Protein AF-A0A9N9EMM5-F1 (afdb_monomer_lite)

Radius of gyration: 22.19 Å; chains: 1; bounding box: 55×45×85 Å

Foldseek 3Di:
DVLLVDPDFKDKAAAPFWDDQQVLAQVLVCVVPQQAKEAEDALVQCCCFLALQFADDLVLLATFTADQRNRMIMHTSVLVVLLVLLCVVLVPDPVLVVLSSLQSRRQQSERHNYAHADIDTDDCPPPCCPDVNVVVSQVSNLVNNLSSSVCSVVVVVSYDSDYDPPHSQNFFFHHAAQNSQKTKGWSFDQADDNVVDHDDSVQTSVNSNVVRCVVDPSVLCNQAPPRQLHNPFLVGWHWGPDFAFAFIKIKMFRSFFAQFKKKKKWKWQDDPCCPDQQFKWKWWDLSVPDIDTDPPDWDKDWDFDPDHDPVNPGTIIIIMTIDGDTSTRMIMIGTRHTDPGITITRYIDMDGPDPPPPPPPDD

Structure (mmCIF, N/CA/C/O backbone):
data_AF-A0A9N9EMM5-F1
#
_entry.id   AF-A0A9N9EMM5-F1
#
loop_
_atom_site.group_PDB
_atom_site.id
_atom_site.type_symbol
_atom_site.label_atom_id
_atom_site.label_alt_id
_atom_site.label_comp_id
_atom_site.label_asym_id
_atom_site.label_entity_id
_atom_site.label_seq_id
_atom_site.pdbx_PDB_ins_code
_atom_site.Cartn_x
_atom_site.Cartn_y
_atom_site.Cartn_z
_atom_site.occupancy
_atom_site.B_iso_or_equiv
_atom_site.auth_seq_id
_atom_site.auth_comp_id
_atom_site.auth_asym_id
_atom_site.auth_atom_id
_atom_site.pdbx_PDB_model_num
ATOM 1 N N . MET A 1 1 ? 22.192 -11.267 -7.043 1.00 88.44 1 MET A N 1
ATOM 2 C CA . MET A 1 1 ? 22.795 -12.578 -7.393 1.00 88.44 1 MET A CA 1
ATOM 3 C C . MET A 1 1 ? 22.715 -13.591 -6.254 1.00 88.44 1 MET A C 1
ATOM 5 O O . MET A 1 1 ? 22.123 -14.635 -6.479 1.00 88.44 1 MET A O 1
ATOM 9 N N . ALA A 1 2 ? 23.211 -13.290 -5.044 1.00 94.38 2 ALA A N 1
ATOM 10 C CA . ALA A 1 2 ? 23.176 -14.223 -3.904 1.00 94.38 2 ALA A CA 1
ATOM 11 C C . ALA A 1 2 ? 21.784 -14.831 -3.638 1.00 94.38 2 ALA A C 1
ATOM 13 O O . ALA A 1 2 ? 21.662 -16.042 -3.504 1.00 94.38 2 ALA A O 1
ATOM 14 N N . CYS A 1 3 ? 20.726 -14.013 -3.681 1.00 96.06 3 CYS A N 1
ATOM 15 C CA . CYS A 1 3 ? 19.350 -14.492 -3.540 1.00 96.06 3 CYS A CA 1
ATOM 16 C C . CYS A 1 3 ? 18.963 -15.583 -4.560 1.00 96.06 3 CYS A C 1
ATOM 18 O O . CYS A 1 3 ? 18.383 -16.594 -4.183 1.00 96.06 3 CYS A O 1
ATOM 20 N N . ALA A 1 4 ? 19.326 -15.432 -5.839 1.00 96.62 4 ALA A N 1
ATOM 21 C CA . ALA A 1 4 ? 19.014 -16.429 -6.869 1.00 96.62 4 ALA A CA 1
ATOM 22 C C . ALA A 1 4 ? 19.717 -17.777 -6.622 1.00 96.62 4 ALA A C 1
ATOM 24 O O . ALA A 1 4 ? 19.216 -18.816 -7.039 1.00 96.62 4 ALA A O 1
ATOM 25 N N . MET A 1 5 ? 20.861 -17.753 -5.934 1.00 96.56 5 MET A N 1
ATOM 26 C CA . MET A 1 5 ? 21.644 -18.938 -5.571 1.00 96.56 5 MET A CA 1
ATOM 27 C C . MET A 1 5 ? 21.249 -19.519 -4.206 1.00 96.56 5 MET A C 1
ATOM 29 O O . MET A 1 5 ? 21.769 -20.563 -3.815 1.00 96.56 5 MET A O 1
ATOM 33 N N . ALA A 1 6 ? 20.361 -18.852 -3.465 1.00 95.88 6 ALA A N 1
ATOM 34 C CA . ALA A 1 6 ? 19.958 -19.284 -2.138 1.00 95.88 6 ALA A CA 1
ATOM 35 C C . ALA A 1 6 ? 19.076 -20.542 -2.193 1.00 95.88 6 ALA A C 1
ATOM 37 O O . ALA A 1 6 ? 18.260 -20.748 -3.102 1.00 95.88 6 ALA A O 1
ATOM 38 N N . THR A 1 7 ? 19.214 -21.380 -1.167 1.00 95.56 7 THR A N 1
ATOM 39 C CA . THR A 1 7 ? 18.354 -22.552 -0.961 1.00 95.56 7 THR A CA 1
ATOM 40 C C . THR A 1 7 ? 16.985 -22.169 -0.400 1.00 95.56 7 THR A C 1
ATOM 42 O O . THR A 1 7 ? 16.019 -22.901 -0.607 1.00 95.56 7 THR A O 1
ATOM 45 N N . THR A 1 8 ? 16.881 -21.019 0.275 1.00 96.00 8 THR A N 1
ATOM 46 C CA . THR A 1 8 ? 15.619 -20.486 0.797 1.00 96.00 8 THR A CA 1
ATOM 47 C C . THR A 1 8 ? 14.733 -19.940 -0.329 1.00 96.00 8 THR A C 1
ATOM 49 O O . THR A 1 8 ? 15.241 -19.436 -1.333 1.00 96.00 8 THR A O 1
ATOM 52 N N . PRO A 1 9 ? 13.395 -20.013 -0.188 1.00 96.81 9 PRO A N 1
ATOM 53 C CA . PRO A 1 9 ? 12.472 -19.536 -1.220 1.00 96.81 9 PRO A CA 1
ATOM 54 C C . PRO A 1 9 ? 12.371 -18.006 -1.279 1.00 96.81 9 PRO A C 1
ATOM 56 O O . PRO A 1 9 ? 11.916 -17.463 -2.285 1.00 96.81 9 PRO A O 1
ATOM 59 N N . TYR A 1 10 ? 12.775 -17.314 -0.211 1.00 97.44 10 TYR A N 1
ATOM 60 C CA . TYR A 1 10 ? 12.612 -15.874 -0.040 1.00 97.44 10 TYR A CA 1
ATOM 61 C C . TYR A 1 10 ? 13.929 -15.227 0.362 1.00 97.44 10 TYR A C 1
ATOM 63 O O . TYR A 1 10 ? 14.793 -15.866 0.973 1.00 97.44 10 TYR A O 1
ATOM 71 N N . CYS A 1 11 ? 14.041 -13.949 0.031 1.00 96.44 11 CYS A N 1
ATOM 72 C CA . CYS A 1 11 ? 15.200 -13.124 0.301 1.00 96.44 11 CYS A CA 1
ATOM 73 C C . CYS A 1 11 ? 14.764 -11.805 0.916 1.00 96.44 11 CYS A C 1
ATOM 75 O O . CYS A 1 11 ? 13.681 -11.297 0.615 1.00 96.44 11 CYS A O 1
ATOM 77 N N . TYR A 1 12 ? 15.645 -11.266 1.747 1.00 96.50 12 TYR A N 1
ATOM 78 C CA . TYR A 1 12 ? 15.508 -9.954 2.346 1.00 96.50 12 TYR A CA 1
ATOM 79 C C . TYR A 1 12 ? 16.632 -9.050 1.837 1.00 96.50 12 TYR A C 1
ATOM 81 O O . TYR A 1 12 ? 17.787 -9.480 1.780 1.00 96.50 12 TYR A O 1
ATOM 89 N N . PHE A 1 13 ? 16.281 -7.829 1.450 1.00 94.75 13 PHE A N 1
ATOM 90 C CA . PHE A 1 13 ? 17.199 -6.787 0.999 1.00 94.75 13 PHE A CA 1
ATOM 91 C C . PHE A 1 13 ? 17.114 -5.601 1.951 1.00 94.75 13 PHE A C 1
ATOM 93 O O . PHE A 1 13 ? 16.024 -5.250 2.398 1.00 94.75 13 PHE A O 1
ATOM 100 N N . GLN A 1 14 ? 18.260 -5.008 2.254 1.00 92.00 14 GLN A N 1
ATOM 101 C CA . GLN A 1 14 ? 18.387 -3.791 3.040 1.00 92.00 14 GLN A CA 1
ATOM 102 C C . GLN A 1 14 ? 19.772 -3.199 2.765 1.00 92.00 14 GLN A C 1
ATOM 104 O O . GLN A 1 14 ? 20.744 -3.951 2.659 1.00 92.00 14 GLN A O 1
ATOM 109 N N . ASP A 1 15 ? 19.834 -1.876 2.677 1.00 87.94 15 ASP A N 1
ATOM 110 C CA . ASP A 1 15 ? 21.074 -1.111 2.555 1.00 87.94 15 ASP A CA 1
ATOM 111 C C . ASP A 1 15 ? 21.574 -0.680 3.946 1.00 87.94 15 ASP A C 1
ATOM 113 O O . ASP A 1 15 ? 20.864 -0.761 4.951 1.00 87.94 15 ASP A O 1
ATOM 117 N N . ASP A 1 16 ? 22.808 -0.197 4.017 1.00 83.81 16 ASP A N 1
ATOM 118 C CA . ASP A 1 16 ? 23.477 0.259 5.239 1.00 83.81 16 ASP A CA 1
ATOM 119 C C . ASP A 1 16 ? 23.040 1.657 5.720 1.00 83.81 16 ASP A C 1
ATOM 121 O O . ASP A 1 16 ? 23.587 2.175 6.692 1.00 83.81 16 ASP A O 1
ATOM 125 N N . ASP A 1 17 ? 22.005 2.227 5.100 1.00 85.00 17 ASP A N 1
ATOM 126 C CA . ASP A 1 17 ? 21.479 3.564 5.392 1.00 85.00 17 ASP A CA 1
ATOM 127 C C . ASP A 1 17 ? 20.336 3.578 6.425 1.00 85.00 17 ASP A C 1
ATOM 129 O O . ASP A 1 17 ? 20.010 4.632 6.973 1.00 85.00 17 ASP A O 1
ATOM 133 N N . TRP A 1 18 ? 19.707 2.430 6.713 1.00 87.75 18 TRP A N 1
ATOM 134 C CA . TRP A 1 18 ? 18.454 2.385 7.481 1.00 87.75 18 TRP A CA 1
ATOM 135 C C . TRP A 1 18 ? 18.426 1.275 8.531 1.00 87.75 18 TRP A C 1
ATOM 137 O O . TRP A 1 18 ? 18.882 0.158 8.295 1.00 87.75 18 TRP A O 1
ATOM 147 N N . ILE A 1 19 ? 17.804 1.551 9.681 1.00 88.00 19 ILE A N 1
ATOM 148 C CA . ILE A 1 19 ? 17.411 0.530 10.662 1.00 88.00 19 ILE A CA 1
ATOM 149 C C . ILE A 1 19 ? 15.944 0.164 10.440 1.00 88.00 19 ILE A C 1
ATOM 151 O O . ILE A 1 19 ? 15.047 0.966 10.708 1.00 88.00 19 ILE A O 1
ATOM 155 N N . ILE A 1 20 ? 15.698 -1.080 10.029 1.00 89.12 20 ILE A N 1
ATOM 156 C CA . ILE A 1 20 ? 14.348 -1.604 9.797 1.00 89.12 20 ILE A CA 1
ATOM 157 C C . ILE A 1 20 ? 13.830 -2.300 11.055 1.00 89.12 20 ILE A C 1
ATOM 159 O O . ILE A 1 20 ? 14.389 -3.296 11.516 1.00 89.12 20 ILE A O 1
ATOM 163 N N . ARG A 1 21 ? 12.753 -1.755 11.632 1.00 91.00 21 ARG A N 1
ATOM 164 C CA . ARG A 1 21 ? 12.187 -2.208 12.917 1.00 91.00 21 ARG A CA 1
ATOM 165 C C . ARG A 1 21 ? 11.008 -3.165 12.777 1.00 91.00 21 ARG A C 1
ATOM 167 O O . ARG A 1 21 ? 10.692 -3.865 13.734 1.00 91.00 21 ARG A O 1
ATOM 174 N N . HIS A 1 22 ? 10.377 -3.202 11.606 1.00 94.12 22 HIS A N 1
ATOM 175 C CA . HIS A 1 22 ? 9.066 -3.821 11.407 1.00 94.12 22 HIS A CA 1
ATOM 176 C C . HIS A 1 22 ? 9.103 -5.111 10.573 1.00 94.12 22 HIS A C 1
ATOM 178 O O . HIS A 1 22 ? 8.157 -5.456 9.858 1.00 94.12 22 HIS A O 1
ATOM 184 N N . MET A 1 23 ? 10.216 -5.849 10.657 1.00 93.50 23 MET A N 1
ATOM 185 C CA . MET A 1 23 ? 10.442 -7.035 9.829 1.00 93.50 23 MET A CA 1
ATOM 186 C C . MET A 1 23 ? 9.378 -8.119 10.030 1.00 93.50 23 MET A C 1
ATOM 188 O O . MET A 1 23 ? 9.041 -8.802 9.063 1.00 93.50 23 MET A O 1
ATOM 192 N N . ARG A 1 24 ? 8.835 -8.315 11.243 1.00 95.31 24 ARG A N 1
ATOM 193 C CA . ARG A 1 24 ? 7.825 -9.363 11.476 1.00 95.31 24 ARG A CA 1
ATOM 194 C C . ARG A 1 24 ? 6.526 -9.022 10.767 1.00 95.31 24 ARG A C 1
ATOM 196 O O . ARG A 1 24 ? 5.937 -9.901 10.142 1.00 95.31 24 ARG A O 1
ATOM 203 N N . SER A 1 25 ? 6.098 -7.768 10.854 1.00 96.75 25 SER A N 1
ATOM 204 C CA . SER A 1 25 ? 4.881 -7.277 10.215 1.00 96.75 25 SER A CA 1
ATOM 205 C C . SER A 1 25 ? 5.016 -7.311 8.693 1.00 96.75 25 SER A C 1
ATOM 207 O O . SER A 1 25 ? 4.141 -7.860 8.018 1.00 96.75 25 SER A O 1
ATOM 209 N N . MET A 1 26 ? 6.145 -6.838 8.149 1.00 95.88 26 MET A N 1
ATOM 210 C CA . MET A 1 26 ? 6.408 -6.908 6.710 1.00 95.88 26 MET A CA 1
ATOM 211 C C . MET A 1 26 ? 6.459 -8.361 6.218 1.00 95.88 26 MET A C 1
ATOM 213 O O . MET A 1 26 ? 5.824 -8.696 5.219 1.00 95.88 26 MET A O 1
ATOM 217 N N . TYR A 1 27 ? 7.135 -9.259 6.943 1.00 96.81 27 TYR A N 1
ATOM 218 C CA . TYR A 1 27 ? 7.201 -10.674 6.576 1.00 96.81 27 TYR A CA 1
ATOM 219 C C . TYR A 1 27 ? 5.829 -11.361 6.645 1.00 96.81 27 TYR A C 1
ATOM 221 O O . TYR A 1 27 ? 5.468 -12.127 5.752 1.00 96.81 27 TYR A O 1
ATOM 229 N N . ALA A 1 28 ? 5.023 -11.062 7.667 1.00 96.12 28 ALA A N 1
ATOM 230 C CA . ALA A 1 28 ? 3.669 -11.597 7.795 1.00 96.12 28 ALA A CA 1
ATOM 231 C C . ALA A 1 28 ? 2.749 -11.148 6.647 1.00 96.12 28 ALA A C 1
ATOM 233 O O . ALA A 1 28 ? 1.923 -11.943 6.188 1.00 96.12 28 ALA A O 1
ATOM 234 N N . ASN A 1 29 ? 2.900 -9.910 6.159 1.00 96.44 29 ASN A N 1
ATOM 235 C CA . ASN A 1 29 ? 2.195 -9.443 4.965 1.00 96.44 29 ASN A CA 1
ATOM 236 C C . ASN A 1 29 ? 2.730 -10.116 3.691 1.00 96.44 29 ASN A C 1
ATOM 238 O O . ASN A 1 29 ? 1.945 -10.597 2.871 1.00 96.44 29 ASN A O 1
ATOM 242 N N . PHE A 1 30 ? 4.055 -10.225 3.556 1.00 97.69 30 PHE A N 1
ATOM 243 C CA . PHE A 1 30 ? 4.712 -10.886 2.426 1.00 97.69 30 PHE A CA 1
ATOM 244 C C . PHE A 1 30 ? 4.230 -12.327 2.246 1.00 97.69 30 PHE A C 1
ATOM 246 O O . PHE A 1 30 ? 3.869 -12.719 1.140 1.00 97.69 30 PHE A O 1
ATOM 253 N N . LEU A 1 31 ? 4.118 -13.099 3.329 1.00 95.62 31 LEU A N 1
ATOM 254 C CA . LEU A 1 31 ? 3.647 -14.485 3.271 1.00 95.62 31 LEU A CA 1
ATOM 255 C C . LEU A 1 31 ? 2.205 -14.638 2.761 1.00 95.62 31 LEU A C 1
ATOM 257 O O . LEU A 1 31 ? 1.850 -15.712 2.278 1.00 95.62 31 LEU A O 1
ATOM 261 N N . ARG A 1 32 ? 1.372 -13.590 2.835 1.00 93.75 32 ARG A N 1
ATOM 262 C CA . ARG A 1 32 ? 0.021 -13.603 2.244 1.00 93.75 32 ARG A CA 1
ATOM 263 C C . ARG A 1 32 ? 0.070 -13.454 0.723 1.00 93.75 32 ARG A C 1
ATOM 265 O O . ARG A 1 32 ? -0.781 -14.008 0.034 1.00 93.75 32 ARG A O 1
ATOM 272 N N . PHE A 1 33 ? 1.060 -12.722 0.208 1.00 96.00 33 PHE A N 1
ATOM 273 C CA . PHE A 1 33 ? 1.195 -12.384 -1.210 1.00 96.00 33 PHE A CA 1
ATOM 274 C C . PHE A 1 33 ? 2.662 -12.470 -1.679 1.00 96.00 33 PHE A C 1
ATOM 276 O O . PHE A 1 33 ? 3.214 -11.459 -2.122 1.00 96.00 33 PHE A O 1
ATOM 283 N N . PRO A 1 34 ? 3.303 -13.656 -1.624 1.00 96.75 34 PRO A N 1
ATOM 284 C CA . PRO A 1 34 ? 4.752 -13.798 -1.829 1.00 96.75 34 PRO A CA 1
ATOM 285 C C . PRO A 1 34 ? 5.204 -13.572 -3.280 1.00 96.75 34 PRO A C 1
ATOM 287 O O . PRO A 1 34 ? 6.399 -13.489 -3.562 1.00 96.75 34 PRO A O 1
ATOM 290 N N . ASN A 1 35 ? 4.251 -13.479 -4.212 1.00 95.81 35 ASN A N 1
ATOM 291 C CA . ASN A 1 35 ? 4.512 -13.147 -5.612 1.00 95.81 35 ASN A CA 1
ATOM 292 C C . ASN A 1 35 ? 4.777 -11.647 -5.813 1.00 95.81 35 ASN A C 1
ATOM 294 O O . ASN A 1 35 ? 5.409 -11.263 -6.795 1.00 95.81 35 ASN A O 1
ATOM 298 N N . LEU A 1 36 ? 4.322 -10.795 -4.891 1.00 97.31 36 LEU A N 1
ATOM 299 C CA . LEU A 1 36 ? 4.620 -9.367 -4.897 1.00 97.31 36 LEU A CA 1
ATOM 300 C C . LEU A 1 36 ? 5.917 -9.107 -4.123 1.00 97.31 36 LEU A C 1
ATOM 302 O O . LEU A 1 36 ? 6.235 -9.810 -3.166 1.00 97.31 36 LEU A O 1
ATOM 306 N N . ILE A 1 37 ? 6.660 -8.078 -4.524 1.00 98.00 37 ILE A N 1
ATOM 307 C CA . ILE A 1 37 ? 7.750 -7.537 -3.703 1.00 98.00 37 ILE A CA 1
ATOM 308 C C . ILE A 1 37 ? 7.108 -6.684 -2.610 1.00 98.00 37 ILE A C 1
ATOM 310 O O . ILE A 1 37 ? 6.281 -5.829 -2.926 1.00 98.00 37 ILE A O 1
ATOM 314 N N . HIS A 1 38 ? 7.467 -6.924 -1.351 1.00 98.19 38 HIS A N 1
ATOM 315 C CA . HIS A 1 38 ? 7.025 -6.113 -0.215 1.00 98.19 38 HIS A CA 1
ATOM 316 C C . HIS A 1 38 ? 8.178 -5.236 0.233 1.00 98.19 38 HIS A C 1
ATOM 318 O O . HIS A 1 38 ? 9.298 -5.732 0.328 1.00 98.19 38 HIS A O 1
ATOM 324 N N . THR A 1 39 ? 7.911 -3.960 0.475 1.00 96.81 39 THR A N 1
ATOM 325 C CA . THR A 1 39 ? 8.929 -2.983 0.877 1.00 96.81 39 THR A CA 1
ATOM 326 C C . THR A 1 39 ? 8.435 -2.139 2.042 1.00 96.81 39 THR A C 1
ATOM 328 O O . THR A 1 39 ? 7.232 -1.928 2.180 1.00 96.81 39 THR A O 1
ATOM 331 N N . ASP A 1 40 ? 9.354 -1.640 2.859 1.00 95.19 40 ASP A N 1
ATOM 332 C CA . ASP A 1 40 ? 9.073 -0.648 3.898 1.00 95.19 40 ASP A CA 1
ATOM 333 C C . ASP A 1 40 ? 9.565 0.726 3.439 1.00 95.19 40 ASP A C 1
ATOM 335 O O . ASP A 1 40 ? 10.564 0.830 2.722 1.00 95.19 40 ASP A O 1
ATOM 339 N N . THR A 1 41 ? 8.871 1.801 3.811 1.00 94.56 41 THR A N 1
ATOM 340 C CA . THR A 1 41 ? 9.374 3.158 3.579 1.00 94.56 41 THR A CA 1
ATOM 341 C C . THR A 1 41 ? 8.729 4.221 4.470 1.00 94.56 41 THR A C 1
ATOM 343 O O . THR A 1 41 ? 7.749 3.940 5.149 1.00 94.56 41 THR A O 1
ATOM 346 N N . ASN A 1 42 ? 9.244 5.453 4.438 1.00 94.62 42 ASN A N 1
ATOM 347 C CA . ASN A 1 42 ? 8.659 6.595 5.148 1.00 94.62 42 ASN A CA 1
ATOM 348 C C . ASN A 1 42 ? 7.604 7.345 4.320 1.00 94.62 42 ASN A C 1
ATOM 350 O O . ASN A 1 42 ? 7.524 7.184 3.106 1.00 94.62 42 ASN A O 1
ATOM 354 N N . ALA A 1 43 ? 6.799 8.194 4.962 1.00 96.06 43 ALA A N 1
ATOM 355 C CA . ALA A 1 43 ? 5.695 8.904 4.311 1.00 96.06 43 ALA A CA 1
ATOM 356 C C . ALA A 1 43 ? 6.107 9.738 3.079 1.00 96.06 43 ALA A C 1
ATOM 358 O O . ALA A 1 43 ? 5.393 9.751 2.070 1.00 96.06 43 ALA A O 1
ATOM 359 N N . ASP A 1 44 ? 7.265 10.403 3.134 1.00 93.31 44 ASP A N 1
ATOM 360 C CA . ASP A 1 44 ? 7.791 11.192 2.016 1.00 93.31 44 ASP A CA 1
ATOM 361 C C . ASP A 1 44 ? 8.041 10.308 0.796 1.00 93.31 44 ASP A C 1
ATOM 363 O O . ASP A 1 44 ? 7.509 10.563 -0.289 1.00 93.31 44 ASP A O 1
ATOM 367 N N . VAL A 1 45 ? 8.800 9.230 0.989 1.00 94.06 45 VAL A N 1
ATOM 368 C CA . VAL A 1 45 ? 9.137 8.274 -0.063 1.00 94.06 45 VAL A CA 1
ATOM 369 C C . VAL A 1 45 ? 7.901 7.512 -0.534 1.00 94.06 45 VAL A C 1
ATOM 371 O O . VAL A 1 45 ? 7.720 7.369 -1.741 1.00 94.06 45 VAL A O 1
ATOM 374 N N . TYR A 1 46 ? 7.006 7.117 0.374 1.00 96.31 46 TYR A N 1
ATOM 375 C CA . TYR A 1 46 ? 5.741 6.455 0.050 1.00 96.31 46 TYR A CA 1
ATOM 376 C C . TYR A 1 46 ? 4.906 7.294 -0.924 1.00 96.31 46 TYR A C 1
ATOM 378 O O . TYR A 1 46 ? 4.312 6.758 -1.861 1.00 96.31 46 TYR A O 1
AT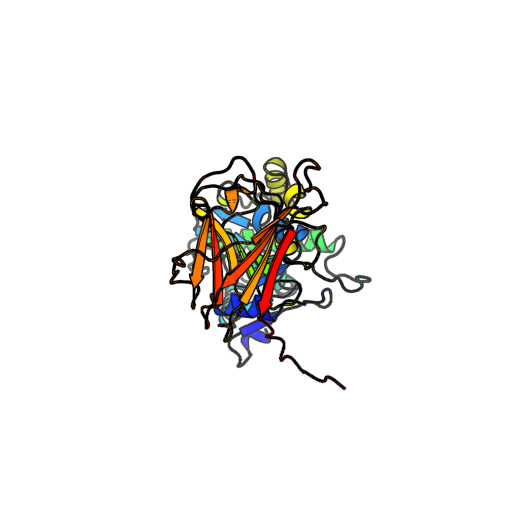OM 386 N N . SER A 1 47 ? 4.907 8.623 -0.751 1.00 95.56 47 SER A N 1
ATOM 387 C CA . SER A 1 47 ? 4.234 9.552 -1.666 1.00 95.56 47 SER A CA 1
ATOM 388 C C . SER A 1 47 ? 4.881 9.644 -3.049 1.00 95.56 47 SER A C 1
ATOM 390 O O . SER A 1 47 ? 4.214 9.993 -4.021 1.00 95.56 47 SER A O 1
ATOM 392 N N . LEU A 1 48 ? 6.167 9.316 -3.178 1.00 95.19 48 LEU A N 1
ATOM 393 C CA . LEU A 1 48 ? 6.821 9.192 -4.477 1.00 95.19 48 LEU A CA 1
ATOM 394 C C . LEU A 1 48 ? 6.432 7.861 -5.128 1.00 95.19 48 LEU A C 1
ATOM 396 O O . LEU A 1 48 ? 5.930 7.841 -6.246 1.00 95.19 48 LEU A O 1
ATOM 400 N N . THR A 1 49 ? 6.604 6.753 -4.414 1.00 94.94 49 THR A N 1
ATOM 401 C CA . THR A 1 49 ? 6.534 5.376 -4.936 1.00 94.94 49 THR A CA 1
ATOM 402 C C . THR A 1 49 ? 5.120 4.824 -5.120 1.00 94.94 49 THR A C 1
ATOM 404 O O . THR A 1 49 ? 4.946 3.894 -5.902 1.00 94.94 49 THR A O 1
ATOM 407 N N . ASN A 1 50 ? 4.104 5.390 -4.455 1.00 94.75 50 ASN A N 1
ATOM 408 C CA . ASN A 1 50 ? 2.690 4.997 -4.616 1.00 94.75 50 ASN A CA 1
ATOM 409 C C . ASN A 1 50 ? 1.862 6.020 -5.405 1.00 94.75 50 ASN A C 1
ATOM 411 O O . ASN A 1 50 ? 0.655 5.843 -5.560 1.00 94.75 50 ASN A O 1
ATOM 415 N N . TRP A 1 51 ? 2.488 7.098 -5.885 1.00 94.88 51 TRP A N 1
ATOM 416 C CA . TRP A 1 51 ? 1.804 8.131 -6.659 1.00 94.88 51 TRP A CA 1
ATOM 417 C C . TRP A 1 51 ? 2.644 8.597 -7.846 1.00 94.88 51 TRP A C 1
ATOM 419 O O . TRP A 1 51 ? 2.347 8.252 -8.983 1.00 94.88 51 TRP A O 1
ATOM 429 N N . LYS A 1 52 ? 3.732 9.330 -7.597 1.00 95.12 52 LYS A N 1
ATOM 430 C CA . LYS A 1 52 ? 4.499 10.024 -8.649 1.00 95.12 52 LYS A CA 1
ATOM 431 C C . LYS A 1 52 ? 5.314 9.086 -9.548 1.00 95.12 52 LYS A C 1
ATOM 433 O O . LYS A 1 52 ? 5.620 9.436 -10.691 1.00 95.12 52 LYS A O 1
ATOM 438 N N . TRP A 1 53 ? 5.710 7.932 -9.016 1.00 96.12 53 TRP A N 1
ATOM 439 C CA . TRP A 1 53 ? 6.588 6.940 -9.646 1.00 96.12 53 TRP A CA 1
ATOM 440 C C . TRP A 1 53 ? 5.884 5.608 -9.892 1.00 96.12 53 TRP A C 1
ATOM 442 O O . TRP A 1 53 ? 6.486 4.532 -9.837 1.00 96.12 53 TRP A O 1
ATOM 452 N N . CYS A 1 54 ? 4.595 5.723 -10.174 1.00 96.50 54 CYS A N 1
ATOM 453 C CA . CYS A 1 54 ? 3.746 4.681 -10.698 1.00 96.50 54 CYS A CA 1
ATOM 454 C C . CYS A 1 54 ? 3.400 5.017 -12.145 1.00 96.50 54 CYS A C 1
ATOM 456 O O . CYS A 1 54 ? 3.012 6.139 -12.457 1.00 96.50 54 CYS A O 1
ATOM 458 N N . PHE A 1 55 ? 3.560 4.049 -13.040 1.00 97.12 55 PHE A N 1
ATOM 459 C CA . PHE A 1 55 ? 3.491 4.262 -14.478 1.00 97.12 55 PHE A CA 1
ATOM 460 C C . PHE A 1 55 ? 2.550 3.238 -15.096 1.00 97.12 55 PHE A C 1
ATOM 462 O O . PHE A 1 55 ? 2.790 2.032 -15.006 1.00 97.12 55 PHE A O 1
ATOM 469 N N . PHE A 1 56 ? 1.482 3.741 -15.716 1.00 97.44 56 PHE A N 1
ATOM 470 C CA . PHE A 1 56 ? 0.413 2.928 -16.285 1.00 97.44 56 PHE A CA 1
ATOM 471 C C . PHE A 1 56 ? 0.162 3.285 -17.752 1.00 97.44 56 PHE A C 1
ATOM 473 O O . PHE A 1 56 ? 0.115 4.459 -18.120 1.00 97.44 56 PHE A O 1
ATOM 480 N N . ASP A 1 57 ? 0.000 2.273 -18.600 1.00 97.50 57 ASP A N 1
ATOM 481 C CA . ASP A 1 57 ? -0.525 2.416 -19.962 1.00 97.50 57 ASP A CA 1
ATOM 482 C C . ASP A 1 57 ? -1.227 1.115 -20.379 1.00 97.50 57 ASP A C 1
ATOM 484 O O . ASP A 1 57 ? -0.591 0.163 -20.839 1.00 97.50 57 ASP A O 1
ATOM 488 N N . ASP A 1 58 ? -2.555 1.103 -20.244 1.00 95.56 58 ASP A N 1
ATOM 489 C CA . ASP A 1 58 ? -3.409 -0.052 -20.545 1.00 95.56 58 ASP A CA 1
ATOM 490 C C . ASP A 1 58 ? -3.335 -0.497 -22.018 1.00 95.56 58 ASP A C 1
ATOM 492 O O . ASP A 1 58 ? -3.697 -1.623 -22.345 1.00 95.56 58 ASP A O 1
ATOM 496 N N . PHE A 1 59 ? -2.857 0.349 -22.943 1.00 96.38 59 PHE A N 1
ATOM 497 C CA . PHE A 1 59 ? -2.723 -0.043 -24.354 1.00 96.38 59 PHE A CA 1
ATOM 498 C C . PHE A 1 59 ? -1.571 -1.019 -24.601 1.00 96.38 59 PHE A C 1
ATOM 500 O O . PHE A 1 59 ? -1.530 -1.670 -25.649 1.00 96.38 59 PHE A O 1
ATOM 507 N N . VAL A 1 60 ? -0.618 -1.078 -23.674 1.00 97.38 60 VAL A N 1
ATOM 508 C CA . VAL A 1 60 ? 0.568 -1.934 -23.758 1.00 97.38 60 VAL A CA 1
ATOM 509 C C . VAL A 1 60 ? 0.724 -2.811 -22.517 1.00 97.38 60 VAL A C 1
ATOM 511 O O . VAL A 1 60 ? 1.773 -3.417 -22.347 1.00 97.38 60 VAL A O 1
ATOM 514 N N . ASP A 1 61 ? -0.301 -2.896 -21.666 1.00 97.56 61 ASP A N 1
ATOM 515 C CA . ASP A 1 61 ? -0.273 -3.661 -20.415 1.00 97.56 61 ASP A CA 1
ATOM 516 C C . ASP A 1 61 ? 0.889 -3.247 -19.479 1.00 97.56 61 ASP A C 1
ATOM 518 O O . ASP A 1 61 ? 1.575 -4.091 -18.895 1.00 97.56 61 ASP A O 1
ATOM 522 N N . LEU A 1 62 ? 1.160 -1.938 -19.376 1.00 98.19 62 LEU A N 1
ATOM 523 C CA . LEU A 1 62 ? 2.136 -1.375 -18.434 1.00 98.19 62 LEU A CA 1
ATOM 524 C C . LEU A 1 62 ? 1.448 -1.029 -17.105 1.00 98.19 62 LEU A C 1
ATOM 526 O O . LEU A 1 62 ? 0.508 -0.237 -17.096 1.00 98.19 62 LEU A O 1
ATOM 530 N N . HIS A 1 63 ? 1.976 -1.547 -15.993 1.00 97.69 63 HIS A N 1
ATOM 531 C CA . HIS A 1 63 ? 1.485 -1.329 -14.623 1.00 97.69 63 HIS A CA 1
ATOM 532 C C . HIS A 1 63 ? 2.627 -1.487 -13.605 1.00 97.69 63 HIS A C 1
ATOM 534 O O . HIS A 1 63 ? 2.629 -2.356 -12.728 1.00 97.69 63 HIS A O 1
ATOM 540 N N . ALA A 1 64 ? 3.645 -0.638 -13.739 1.00 97.25 64 ALA A N 1
ATOM 541 C CA . ALA A 1 64 ? 4.869 -0.708 -12.949 1.00 97.25 64 ALA A CA 1
ATOM 542 C C . ALA A 1 64 ? 4.981 0.476 -11.987 1.00 97.25 64 ALA A C 1
ATOM 544 O O . ALA A 1 64 ? 4.787 1.623 -12.385 1.00 97.25 64 ALA A O 1
ATOM 545 N N . CYS A 1 65 ? 5.384 0.216 -10.745 1.00 97.00 65 CYS A N 1
ATOM 546 C CA . CYS A 1 65 ? 5.831 1.271 -9.838 1.00 97.00 65 CYS A CA 1
ATOM 547 C C . CYS A 1 65 ? 7.249 0.987 -9.364 1.00 97.00 65 CYS A C 1
ATOM 549 O O . CYS A 1 65 ? 7.633 -0.166 -9.149 1.00 97.00 65 CYS A O 1
ATOM 551 N N . PHE A 1 66 ? 8.012 2.054 -9.169 1.00 96.69 66 PHE A N 1
ATOM 552 C CA . PHE A 1 66 ? 9.309 1.952 -8.528 1.00 96.69 66 PHE A CA 1
ATOM 553 C C . PHE A 1 66 ? 9.151 1.908 -7.005 1.00 96.69 66 PHE A C 1
ATOM 555 O O . PHE A 1 66 ? 8.365 2.656 -6.430 1.00 96.69 66 PHE A O 1
ATOM 562 N N . SER A 1 67 ? 9.955 1.077 -6.348 1.00 95.50 67 SER A N 1
ATOM 563 C CA . SER A 1 67 ? 10.199 1.145 -4.907 1.00 95.50 67 SER A CA 1
ATOM 564 C C . SER A 1 67 ? 11.679 0.945 -4.637 1.00 95.50 67 SER A C 1
ATOM 566 O O . SER A 1 67 ? 12.308 0.075 -5.245 1.00 95.50 67 SER A O 1
ATOM 568 N N . TRP A 1 68 ? 12.201 1.686 -3.661 1.00 91.62 68 TRP A N 1
ATOM 569 C CA . TRP A 1 68 ? 13.496 1.382 -3.070 1.00 91.62 68 TRP A CA 1
ATOM 570 C C . TRP A 1 68 ? 13.423 0.055 -2.331 1.00 91.62 68 TRP A C 1
ATOM 572 O O . TRP A 1 68 ? 12.475 -0.200 -1.590 1.00 91.62 68 TRP A O 1
ATOM 582 N N . VAL A 1 69 ? 14.417 -0.793 -2.574 1.00 93.38 69 VAL A N 1
ATOM 583 C CA . VAL A 1 69 ? 14.580 -2.075 -1.878 1.00 93.38 69 VAL A CA 1
ATOM 584 C C . VAL A 1 69 ? 15.551 -1.971 -0.700 1.00 93.38 69 VAL A C 1
ATOM 586 O O . VAL A 1 69 ? 15.544 -2.833 0.172 1.00 93.38 69 VAL A O 1
ATOM 589 N N . GLY A 1 70 ? 16.347 -0.897 -0.654 1.00 90.06 70 GLY A N 1
ATOM 590 C CA . GLY A 1 70 ? 17.313 -0.620 0.409 1.00 90.06 70 GLY A CA 1
ATOM 591 C C . GLY A 1 70 ? 16.685 -0.289 1.761 1.00 90.06 70 GLY A C 1
ATOM 592 O O . GLY A 1 70 ? 17.285 -0.537 2.801 1.00 90.06 70 GLY A O 1
ATOM 593 N N . THR A 1 71 ? 15.441 0.192 1.774 1.00 90.00 71 THR A N 1
ATOM 594 C CA . THR A 1 71 ? 14.680 0.506 2.993 1.00 90.00 71 THR A CA 1
ATOM 595 C C . THR A 1 71 ? 13.993 -0.721 3.602 1.00 90.00 71 THR A C 1
ATOM 597 O O . THR A 1 71 ? 13.027 -0.581 4.342 1.00 90.00 71 THR A O 1
ATOM 600 N N . GLY A 1 72 ? 14.480 -1.927 3.300 1.00 94.12 72 GLY A N 1
ATOM 601 C CA . GLY A 1 72 ? 13.858 -3.185 3.694 1.00 94.12 72 GLY A CA 1
ATOM 602 C C . GLY A 1 72 ? 12.918 -3.699 2.607 1.00 94.12 72 GLY A C 1
ATOM 603 O O . GLY A 1 72 ? 11.935 -3.046 2.253 1.00 94.12 72 GLY A O 1
ATOM 604 N N . ALA A 1 73 ? 13.209 -4.887 2.077 1.00 96.81 73 ALA A N 1
ATOM 605 C CA . ALA A 1 73 ? 12.349 -5.538 1.101 1.00 96.81 73 ALA A CA 1
ATOM 606 C C . ALA A 1 73 ? 12.378 -7.062 1.201 1.00 96.81 73 ALA A C 1
ATOM 608 O O . ALA A 1 73 ? 13.446 -7.672 1.190 1.00 96.81 73 ALA A O 1
ATOM 609 N N . PHE A 1 74 ? 11.200 -7.685 1.190 1.00 98.12 74 PHE A N 1
ATOM 610 C CA . PHE A 1 74 ? 11.056 -9.117 0.940 1.00 98.12 74 PHE A CA 1
ATOM 611 C C . PHE A 1 74 ? 10.680 -9.373 -0.518 1.00 98.12 74 PHE A C 1
ATOM 613 O O . PHE A 1 74 ? 9.739 -8.789 -1.059 1.00 98.12 74 PHE A O 1
ATOM 620 N N . ALA A 1 75 ? 11.391 -10.306 -1.146 1.00 97.88 75 ALA A N 1
ATOM 621 C CA . ALA A 1 75 ? 11.049 -10.818 -2.466 1.00 97.88 75 ALA A CA 1
ATOM 622 C C . ALA A 1 75 ? 11.235 -12.335 -2.518 1.00 97.88 75 ALA A C 1
ATOM 624 O O . ALA A 1 75 ? 12.086 -12.906 -1.828 1.00 97.88 75 ALA A O 1
ATOM 625 N N . SER A 1 76 ? 10.462 -12.998 -3.377 1.00 97.88 76 SER A N 1
ATOM 626 C CA . SER A 1 76 ? 10.717 -14.396 -3.702 1.00 97.88 76 SER A CA 1
ATOM 627 C C . SER A 1 76 ? 12.012 -14.542 -4.500 1.00 97.88 76 SER A C 1
ATOM 629 O O . SER A 1 76 ? 12.403 -13.664 -5.278 1.00 97.88 76 SER A O 1
ATOM 631 N N . ARG A 1 77 ? 12.668 -15.694 -4.350 1.00 97.81 77 ARG A N 1
ATOM 632 C CA . ARG A 1 77 ? 13.787 -16.086 -5.209 1.00 97.81 77 ARG A CA 1
ATOM 633 C C . ARG A 1 77 ? 13.381 -16.043 -6.683 1.00 97.81 77 ARG A C 1
ATOM 635 O O . ARG A 1 77 ? 14.172 -15.615 -7.518 1.00 97.81 77 ARG A O 1
ATOM 642 N N . ASP A 1 78 ? 12.142 -16.420 -6.987 1.00 97.19 78 ASP A N 1
ATOM 643 C CA . ASP A 1 78 ? 11.604 -16.428 -8.347 1.00 97.19 78 ASP A CA 1
ATOM 644 C C . ASP A 1 78 ? 11.517 -15.017 -8.948 1.00 97.19 78 ASP A C 1
ATOM 646 O O . ASP A 1 78 ? 11.891 -14.837 -10.107 1.00 97.19 78 ASP A O 1
ATOM 650 N N . ASN A 1 79 ? 11.143 -13.998 -8.162 1.00 97.44 79 ASN A N 1
ATOM 651 C CA . ASN A 1 79 ? 11.177 -12.597 -8.602 1.00 97.44 79 ASN A CA 1
ATOM 652 C C . ASN A 1 79 ? 12.604 -12.162 -8.969 1.00 97.44 79 ASN A C 1
ATOM 654 O O . ASN A 1 79 ? 12.821 -11.498 -9.983 1.00 97.44 79 ASN A O 1
ATOM 658 N N . VAL A 1 80 ? 13.604 -12.588 -8.193 1.00 97.50 80 VAL A N 1
ATOM 659 C CA . VAL A 1 80 ? 15.013 -12.262 -8.465 1.00 97.50 80 VAL A CA 1
ATOM 660 C C . VAL A 1 80 ? 15.546 -13.012 -9.682 1.00 97.50 80 VAL A C 1
ATOM 662 O O . VAL A 1 80 ? 16.230 -12.421 -10.515 1.00 97.50 80 VAL A O 1
ATOM 665 N N . VAL A 1 81 ? 15.224 -14.297 -9.834 1.00 97.38 81 VAL A N 1
ATOM 666 C CA . VAL A 1 81 ? 15.593 -15.077 -11.026 1.00 97.38 81 VAL A CA 1
ATOM 667 C C . VAL A 1 81 ? 14.953 -14.475 -12.276 1.00 97.38 81 VAL A C 1
ATOM 669 O O . VAL A 1 81 ? 15.625 -14.319 -13.297 1.00 97.38 81 VAL A O 1
ATOM 672 N N . ARG A 1 82 ? 13.680 -14.070 -12.190 1.00 96.31 82 ARG A N 1
ATOM 673 C CA . ARG A 1 82 ? 12.988 -13.347 -13.259 1.00 96.31 82 ARG A CA 1
ATOM 674 C C . ARG A 1 82 ? 13.717 -12.057 -13.605 1.00 96.31 82 ARG A C 1
ATOM 676 O O . ARG A 1 82 ? 14.003 -11.845 -14.776 1.00 96.31 82 ARG A O 1
ATOM 683 N N . PHE A 1 83 ? 14.088 -11.244 -12.619 1.00 97.19 83 PHE A N 1
ATOM 684 C CA . PHE A 1 83 ? 14.854 -10.022 -12.861 1.00 97.19 83 PHE A CA 1
ATOM 685 C C . PHE A 1 83 ? 16.174 -10.283 -13.594 1.00 97.19 83 PHE A C 1
ATOM 687 O O . PHE A 1 83 ? 16.457 -9.616 -14.584 1.00 97.19 83 PHE A O 1
ATOM 694 N N . LEU A 1 84 ? 16.954 -11.280 -13.166 1.00 96.88 84 LEU A N 1
ATOM 695 C CA . LEU A 1 84 ? 18.217 -11.634 -13.825 1.00 96.88 84 LEU A CA 1
ATOM 696 C C . LEU A 1 84 ? 17.998 -12.114 -15.268 1.00 96.88 84 LEU A C 1
ATOM 698 O O . LEU A 1 84 ? 18.771 -11.768 -16.161 1.00 96.88 84 LEU A O 1
ATOM 702 N N . LYS A 1 85 ? 16.920 -12.866 -15.518 1.00 95.94 85 LYS A N 1
ATOM 703 C CA . LYS A 1 85 ? 16.518 -13.253 -16.875 1.00 95.94 85 LYS A CA 1
ATOM 704 C C . LYS A 1 85 ? 16.181 -12.021 -17.719 1.00 95.94 85 LYS A C 1
ATOM 706 O O . LYS A 1 85 ? 16.635 -11.935 -18.856 1.00 95.94 85 LYS A O 1
ATOM 711 N N . MET A 1 86 ? 15.439 -11.063 -17.163 1.00 95.50 86 MET A N 1
ATOM 712 C CA . MET A 1 86 ? 15.121 -9.809 -17.849 1.00 95.50 86 MET A CA 1
ATOM 713 C C . MET A 1 86 ? 16.375 -8.996 -18.139 1.00 95.50 86 MET A C 1
ATOM 715 O O . MET A 1 86 ? 16.539 -8.550 -19.265 1.00 95.50 86 MET A O 1
ATOM 719 N N . ALA A 1 87 ? 17.301 -8.902 -17.184 1.00 94.62 87 ALA A N 1
ATOM 720 C CA . ALA A 1 87 ? 18.589 -8.250 -17.382 1.00 94.62 87 ALA A CA 1
ATOM 721 C C . ALA A 1 87 ? 19.347 -8.787 -18.597 1.00 94.62 87 ALA A C 1
ATOM 723 O O . ALA A 1 87 ? 19.882 -8.010 -19.384 1.00 94.62 87 ALA A O 1
ATOM 724 N N . SER A 1 88 ? 19.338 -10.110 -18.770 1.00 94.19 88 SER A N 1
ATOM 725 C CA . SER A 1 88 ? 19.954 -10.762 -19.922 1.00 94.19 88 SER A CA 1
ATOM 726 C C . SER A 1 88 ? 19.176 -10.533 -21.220 1.00 94.19 88 SER A C 1
ATOM 728 O O . SER A 1 88 ? 19.797 -10.233 -22.232 1.00 94.19 88 SER A O 1
ATOM 730 N N . ILE A 1 89 ? 17.845 -10.677 -21.215 1.00 93.38 89 ILE A N 1
ATOM 731 C CA . ILE A 1 89 ? 17.008 -10.543 -22.425 1.00 93.38 89 ILE A CA 1
ATOM 732 C C . ILE A 1 89 ? 17.018 -9.114 -22.960 1.00 93.38 89 ILE A C 1
ATOM 734 O O . ILE A 1 89 ? 16.970 -8.908 -24.168 1.00 93.38 89 ILE A O 1
ATOM 738 N N . THR A 1 90 ? 17.056 -8.131 -22.066 1.00 92.75 90 THR A N 1
ATOM 739 C CA . THR A 1 90 ? 17.075 -6.721 -22.447 1.00 92.75 90 THR A CA 1
ATOM 740 C C . THR A 1 90 ? 18.489 -6.173 -22.641 1.00 92.75 90 THR A C 1
ATOM 742 O O . THR A 1 90 ? 18.647 -4.955 -22.698 1.00 92.75 90 THR A O 1
ATOM 745 N N . GLU A 1 91 ? 19.499 -7.051 -22.658 1.00 91.75 91 GLU A N 1
ATOM 746 C CA . GLU A 1 91 ? 20.908 -6.718 -22.893 1.00 91.75 91 GLU A CA 1
ATOM 747 C C . GLU A 1 91 ? 21.414 -5.577 -21.992 1.00 91.75 91 GLU A C 1
ATOM 749 O O . GLU A 1 91 ? 22.041 -4.629 -22.461 1.00 91.75 91 GLU A O 1
ATOM 754 N N . MET A 1 92 ? 21.115 -5.638 -20.685 1.00 94.06 92 MET A N 1
ATOM 755 C CA . MET A 1 92 ? 21.607 -4.631 -19.738 1.00 94.06 92 MET A CA 1
ATOM 756 C C . MET A 1 92 ? 23.135 -4.629 -19.713 1.00 94.06 92 MET A C 1
ATOM 758 O O . MET A 1 92 ? 23.761 -5.664 -19.465 1.00 94.06 92 MET A O 1
ATOM 762 N N . ASP A 1 93 ? 23.732 -3.460 -19.948 1.00 93.62 93 ASP A N 1
ATOM 763 C CA . ASP A 1 93 ? 25.182 -3.312 -19.896 1.00 93.62 93 ASP A CA 1
ATOM 764 C C . ASP A 1 93 ? 25.705 -3.429 -18.444 1.00 93.62 93 ASP A C 1
ATOM 766 O O . ASP A 1 93 ? 24.929 -3.317 -17.487 1.00 93.62 93 ASP A O 1
ATOM 770 N N . PRO A 1 94 ? 27.017 -3.652 -18.231 1.00 93.88 94 PRO A N 1
ATOM 771 C CA . PRO A 1 94 ? 27.570 -3.821 -16.886 1.00 93.88 94 PRO A CA 1
ATOM 772 C C . PRO A 1 94 ? 27.329 -2.636 -15.939 1.00 93.88 94 PRO A C 1
ATOM 774 O O . PRO A 1 94 ? 27.216 -2.836 -14.731 1.00 93.88 94 PRO A O 1
ATOM 777 N N . THR A 1 95 ? 27.240 -1.414 -16.468 1.00 93.31 95 THR A N 1
ATOM 778 C CA . THR A 1 95 ? 26.954 -0.211 -15.677 1.00 93.31 95 THR A CA 1
ATOM 779 C C . THR A 1 95 ? 25.493 -0.210 -15.253 1.00 93.31 95 THR A C 1
ATOM 781 O O . THR A 1 95 ? 25.197 -0.010 -14.082 1.00 93.31 95 THR A O 1
ATOM 784 N N . GLU A 1 96 ? 24.568 -0.487 -16.171 1.00 94.50 96 GLU A N 1
ATOM 785 C CA . GLU A 1 96 ? 23.141 -0.605 -15.851 1.00 94.50 96 GLU A CA 1
ATOM 786 C C . GLU A 1 96 ? 22.869 -1.735 -14.860 1.00 94.50 96 GLU A C 1
ATOM 788 O O . GLU A 1 96 ? 22.098 -1.553 -13.921 1.00 94.50 96 GLU A O 1
ATOM 793 N N . PHE A 1 97 ? 23.557 -2.867 -15.013 1.00 94.06 97 PHE A N 1
ATOM 794 C CA . PHE A 1 97 ? 23.467 -3.978 -14.075 1.00 94.06 97 PHE A CA 1
ATOM 795 C C . PHE A 1 97 ? 23.979 -3.609 -12.673 1.00 94.06 97 PHE A C 1
ATOM 797 O O . PHE A 1 97 ? 23.413 -4.066 -11.679 1.00 94.06 97 PHE A O 1
ATOM 804 N N . ALA A 1 98 ? 25.003 -2.751 -12.572 1.00 91.94 98 ALA A N 1
ATOM 805 C CA . ALA A 1 98 ? 25.482 -2.222 -11.293 1.00 91.94 98 ALA A CA 1
ATOM 806 C C . ALA A 1 98 ? 24.448 -1.317 -10.593 1.00 91.94 98 ALA A C 1
ATOM 808 O O . ALA A 1 98 ? 24.440 -1.258 -9.368 1.00 91.94 98 ALA A O 1
ATOM 809 N N . TYR A 1 99 ? 23.542 -0.687 -11.349 1.00 92.38 99 TYR A N 1
ATOM 810 C CA . TYR A 1 99 ? 22.382 0.071 -10.847 1.00 92.38 99 TYR A CA 1
ATOM 811 C C . TYR A 1 99 ? 21.085 -0.749 -10.898 1.00 92.38 99 TYR A C 1
ATOM 813 O O . TYR A 1 99 ? 20.000 -0.217 -11.138 1.00 92.38 99 TYR A O 1
ATOM 821 N N . GLY A 1 100 ? 21.182 -2.072 -10.727 1.00 93.50 100 GLY A N 1
ATOM 822 C CA . GLY A 1 100 ? 20.047 -2.985 -10.861 1.00 93.50 100 GLY A CA 1
ATOM 823 C C . GLY A 1 100 ? 18.901 -2.727 -9.873 1.00 93.50 100 GLY A C 1
ATOM 824 O O . GLY A 1 100 ? 17.762 -3.085 -10.166 1.00 93.50 100 GLY A O 1
ATOM 825 N N . ASP A 1 101 ? 19.163 -2.063 -8.748 1.00 90.75 101 ASP A N 1
ATOM 826 C CA . ASP A 1 101 ? 18.159 -1.588 -7.789 1.00 90.75 101 ASP A CA 1
ATOM 827 C C . ASP A 1 101 ? 17.145 -0.622 -8.429 1.00 90.75 101 ASP A C 1
ATOM 829 O O . ASP A 1 101 ? 15.949 -0.721 -8.154 1.00 90.75 101 ASP A O 1
ATOM 833 N N . MET A 1 102 ? 17.590 0.225 -9.364 1.00 94.12 102 MET A N 1
ATOM 834 C CA . MET A 1 102 ? 16.744 1.148 -10.136 1.00 94.12 102 MET A CA 1
ATOM 835 C C . MET A 1 102 ? 15.844 0.441 -11.160 1.00 94.12 102 MET A C 1
ATOM 837 O O . MET A 1 102 ? 14.850 1.006 -11.623 1.00 94.12 102 MET A O 1
ATOM 841 N N . TYR A 1 103 ? 16.179 -0.802 -11.512 1.00 96.94 103 TYR A N 1
ATOM 842 C CA . TYR A 1 103 ? 15.444 -1.609 -12.482 1.00 96.94 103 TYR A CA 1
ATOM 843 C C . TYR A 1 103 ? 14.540 -2.641 -11.817 1.00 96.94 103 TYR A C 1
ATOM 845 O O . TYR A 1 103 ? 13.494 -2.961 -12.374 1.00 96.94 103 TYR A O 1
ATOM 853 N N . PHE A 1 104 ? 14.930 -3.180 -10.659 1.00 97.31 104 PHE A N 1
ATOM 854 C CA . PHE A 1 104 ? 14.380 -4.427 -10.134 1.00 97.31 104 PHE A CA 1
ATOM 855 C C . PHE A 1 104 ? 12.856 -4.420 -9.986 1.00 97.31 104 PHE A C 1
ATOM 857 O O . PHE A 1 104 ? 12.186 -5.287 -10.547 1.00 97.31 104 PHE A O 1
ATOM 864 N N . THR A 1 105 ? 12.304 -3.437 -9.275 1.00 97.44 105 THR A N 1
ATOM 865 C CA . THR A 1 105 ? 10.856 -3.336 -9.026 1.00 97.44 105 THR A CA 1
ATOM 866 C C . THR A 1 105 ? 10.091 -2.969 -10.295 1.00 97.44 105 THR A C 1
ATOM 868 O O . THR A 1 105 ? 9.112 -3.634 -10.633 1.00 97.44 105 THR A O 1
ATOM 871 N N . THR A 1 106 ? 10.607 -2.013 -11.068 1.00 96.94 106 THR A N 1
ATOM 872 C CA . THR A 1 106 ? 10.058 -1.614 -12.371 1.00 96.94 106 THR A CA 1
ATOM 873 C C . THR A 1 106 ? 9.942 -2.804 -13.329 1.00 96.94 106 THR A C 1
ATOM 875 O O . THR A 1 106 ? 8.900 -3.015 -13.943 1.00 96.94 106 THR A O 1
ATOM 878 N N . PHE A 1 107 ? 10.980 -3.639 -13.425 1.00 97.44 107 PHE A N 1
ATOM 879 C CA . PHE A 1 107 ? 11.044 -4.782 -14.342 1.00 97.44 107 PHE A CA 1
ATOM 880 C C . PHE A 1 107 ? 10.114 -5.933 -13.981 1.00 97.44 107 PHE A C 1
ATOM 882 O O . PHE A 1 107 ? 9.902 -6.818 -14.809 1.00 97.44 107 PHE A O 1
ATOM 889 N N . MET A 1 108 ? 9.542 -5.943 -12.778 1.00 97.44 108 MET A N 1
ATOM 890 C CA . MET A 1 108 ? 8.490 -6.908 -12.475 1.00 97.44 108 MET A CA 1
ATOM 891 C C . MET A 1 108 ? 7.209 -6.607 -13.256 1.00 97.44 108 MET A C 1
ATOM 893 O O . MET A 1 108 ? 6.391 -7.510 -13.403 1.00 97.44 108 MET A O 1
ATOM 897 N N . ASN A 1 109 ? 7.048 -5.373 -13.759 1.00 97.94 109 ASN A N 1
ATOM 898 C CA . ASN A 1 109 ? 5.785 -4.843 -14.264 1.00 97.94 109 ASN A CA 1
ATOM 899 C C . ASN A 1 109 ? 4.653 -5.162 -13.284 1.00 97.94 109 ASN A C 1
ATOM 901 O O . ASN A 1 109 ? 3.694 -5.839 -13.624 1.00 97.94 109 ASN A O 1
ATOM 905 N N . GLN A 1 110 ? 4.862 -4.814 -12.017 1.00 97.50 110 GLN A N 1
ATOM 906 C CA . GLN A 1 110 ? 3.905 -4.961 -10.929 1.00 97.50 110 GLN A CA 1
ATOM 907 C C . GLN A 1 110 ? 4.093 -3.781 -9.983 1.00 97.50 110 GLN A C 1
ATOM 909 O O . GLN A 1 110 ? 5.192 -3.238 -9.862 1.00 97.50 110 GLN A O 1
ATOM 914 N N . VAL A 1 111 ? 3.045 -3.432 -9.247 1.00 97.00 111 VAL A N 1
ATOM 915 C CA . VAL A 1 111 ? 3.151 -2.481 -8.139 1.00 97.00 111 VAL A CA 1
ATOM 916 C C . VAL A 1 111 ? 3.684 -3.220 -6.902 1.00 97.00 111 VAL A C 1
ATOM 918 O O . VAL A 1 111 ? 3.017 -4.165 -6.466 1.00 97.00 111 VAL A O 1
ATOM 921 N N . PRO A 1 112 ? 4.811 -2.825 -6.282 1.00 97.12 112 PRO A N 1
ATOM 922 C CA . PRO A 1 112 ? 5.252 -3.391 -5.002 1.00 97.12 112 PRO A CA 1
ATOM 923 C C . PRO A 1 112 ? 4.212 -3.185 -3.887 1.00 97.12 112 PRO A C 1
ATOM 925 O O . PRO A 1 112 ? 3.513 -2.174 -3.870 1.00 97.12 112 PRO A O 1
ATOM 928 N N . TYR A 1 113 ? 4.061 -4.139 -2.964 1.00 97.75 113 TYR A N 1
ATOM 929 C CA . TYR A 1 113 ? 3.192 -3.988 -1.792 1.00 97.75 113 TYR A CA 1
ATOM 930 C C . TYR A 1 113 ? 3.976 -3.288 -0.681 1.00 97.75 113 TYR A C 1
ATOM 932 O O . TYR A 1 113 ? 4.609 -3.928 0.154 1.00 97.75 113 TYR A O 1
ATOM 940 N N . GLN A 1 114 ? 3.952 -1.960 -0.704 1.00 96.69 114 GLN A N 1
ATOM 941 C CA . GLN A 1 114 ? 4.728 -1.152 0.224 1.00 96.69 114 GLN A CA 1
ATOM 942 C C . GLN A 1 114 ? 3.955 -0.842 1.508 1.00 96.69 114 GLN A C 1
ATOM 944 O O . GLN A 1 114 ? 2.768 -0.512 1.455 1.00 96.69 114 GLN A O 1
ATOM 949 N N . LEU A 1 115 ? 4.644 -0.913 2.643 1.00 97.31 115 LEU A N 1
ATOM 950 C CA . LEU A 1 115 ? 4.171 -0.449 3.938 1.00 97.31 115 LEU A CA 1
ATOM 951 C C . LEU A 1 115 ? 4.844 0.884 4.278 1.00 97.31 115 LEU A C 1
ATOM 953 O O . LEU A 1 115 ? 6.042 1.066 4.060 1.00 97.31 115 LEU A O 1
ATOM 957 N N . GLU A 1 116 ? 4.063 1.820 4.795 1.00 96.94 116 GLU A N 1
ATOM 958 C CA . GLU A 1 116 ? 4.546 3.110 5.275 1.00 96.94 116 GLU A CA 1
ATOM 959 C C . GLU A 1 116 ? 4.785 3.050 6.786 1.00 96.94 116 GLU A C 1
ATOM 961 O O . GLU A 1 116 ? 3.952 2.511 7.506 1.00 96.94 116 GLU A O 1
ATOM 966 N N . ASN A 1 117 ? 5.921 3.563 7.262 1.00 94.81 117 ASN A N 1
ATOM 967 C CA . ASN A 1 117 ? 6.287 3.627 8.677 1.00 94.81 117 ASN A CA 1
ATOM 968 C C . ASN A 1 117 ? 7.376 4.677 8.968 1.00 94.81 117 ASN A C 1
ATOM 970 O O . ASN A 1 117 ? 7.908 5.331 8.072 1.00 94.81 117 ASN A O 1
ATOM 974 N N . GLU A 1 118 ? 7.744 4.821 10.242 1.00 89.75 118 GLU A N 1
ATOM 975 C CA . GLU A 1 118 ? 8.927 5.591 10.626 1.00 89.75 118 GLU A CA 1
ATOM 976 C C . GLU A 1 118 ? 10.211 4.801 10.323 1.00 89.75 118 GLU A C 1
ATOM 978 O O . GLU A 1 118 ? 10.533 3.815 10.991 1.00 89.75 118 GLU A O 1
ATOM 983 N N . LEU A 1 119 ? 10.991 5.287 9.355 1.00 87.00 119 LEU A N 1
ATOM 984 C CA . LEU A 1 119 ? 12.347 4.802 9.117 1.00 87.00 119 LEU A CA 1
ATOM 985 C C . LEU A 1 119 ? 13.353 5.538 10.003 1.00 87.00 119 LEU A C 1
ATOM 987 O O . LEU A 1 119 ? 13.322 6.762 10.127 1.00 87.00 119 LEU A O 1
ATOM 991 N N . MET A 1 120 ? 14.294 4.787 10.571 1.00 86.44 120 MET A N 1
ATOM 992 C CA . MET A 1 120 ? 15.426 5.348 11.302 1.00 86.44 120 MET A CA 1
ATOM 993 C C . MET A 1 120 ? 16.656 5.382 10.396 1.00 86.44 120 MET A C 1
ATOM 995 O O . MET A 1 120 ? 17.209 4.334 10.065 1.00 86.44 120 MET A O 1
ATOM 999 N N . GLU A 1 121 ? 17.062 6.589 10.012 1.00 85.94 121 GLU A N 1
ATOM 1000 C CA . GLU A 1 121 ? 18.240 6.845 9.180 1.00 85.94 121 GLU A CA 1
ATOM 1001 C C . GLU A 1 121 ? 19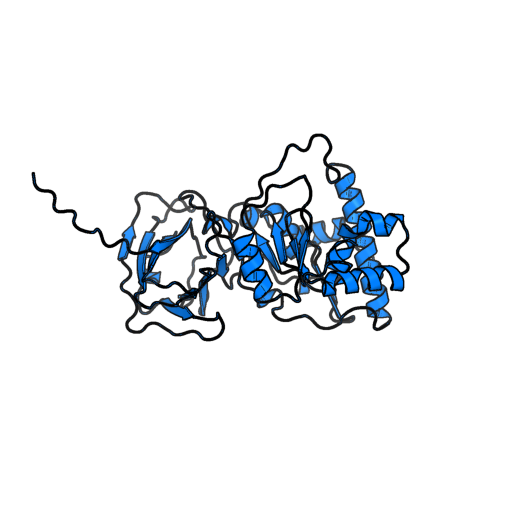.533 6.653 9.987 1.00 85.94 121 GLU A C 1
ATOM 1003 O O . GLU A 1 121 ? 19.653 7.114 11.128 1.00 85.94 121 GLU A O 1
ATOM 1008 N N . LEU A 1 122 ? 20.501 5.955 9.399 1.00 85.25 122 LEU A N 1
ATOM 1009 C CA . LEU A 1 122 ? 21.869 5.837 9.899 1.00 85.25 122 LEU A CA 1
ATOM 1010 C C . LEU A 1 122 ? 22.715 7.019 9.395 1.00 85.25 122 LEU A C 1
ATOM 1012 O O . LEU A 1 122 ? 22.387 7.592 8.360 1.00 85.25 122 LEU A O 1
ATOM 1016 N N . PRO A 1 123 ? 23.806 7.410 10.082 1.00 81.69 123 PRO A N 1
ATOM 1017 C CA . PRO A 1 123 ? 24.643 8.537 9.663 1.00 81.69 123 PRO A CA 1
ATOM 1018 C C . PRO A 1 123 ? 25.075 8.468 8.186 1.00 81.69 123 PRO A C 1
ATOM 1020 O O . PRO A 1 123 ? 25.736 7.525 7.765 1.00 81.69 123 PRO A O 1
ATOM 1023 N N . GLN A 1 124 ? 24.724 9.502 7.417 1.00 70.06 124 GLN A N 1
ATOM 1024 C CA . GLN A 1 124 ? 24.796 9.543 5.947 1.00 70.06 124 GLN A CA 1
ATOM 1025 C C . GLN A 1 124 ? 26.047 10.258 5.396 1.00 70.06 124 GLN A C 1
ATOM 1027 O O . GLN A 1 124 ? 25.990 10.880 4.335 1.00 70.06 124 GLN A O 1
ATOM 1032 N N . GLU A 1 125 ? 27.189 10.220 6.092 1.00 66.44 125 GLU A N 1
ATOM 1033 C CA . GLU A 1 125 ? 28.375 11.020 5.716 1.00 66.44 125 GLU A CA 1
ATOM 1034 C C . GLU A 1 125 ? 28.892 10.740 4.287 1.00 66.44 125 GLU A C 1
ATOM 1036 O O . GLU A 1 125 ? 29.529 11.609 3.698 1.00 66.44 125 GLU A O 1
ATOM 1041 N N . ASN A 1 126 ? 28.561 9.579 3.696 1.00 62.56 126 ASN A N 1
ATOM 1042 C CA . ASN A 1 126 ? 28.897 9.202 2.313 1.00 62.56 126 ASN A CA 1
ATOM 1043 C C . ASN A 1 126 ? 27.725 8.550 1.548 1.00 62.56 126 ASN A C 1
ATOM 1045 O O . ASN A 1 126 ? 27.937 7.658 0.725 1.00 62.56 126 ASN A O 1
ATOM 1049 N N . ALA A 1 127 ? 26.489 8.970 1.820 1.00 64.69 127 ALA A N 1
ATOM 1050 C CA . ALA A 1 127 ? 25.287 8.374 1.237 1.00 64.69 127 ALA A CA 1
ATOM 1051 C C . ALA A 1 127 ? 25.316 8.318 -0.299 1.00 64.69 127 ALA A C 1
ATOM 1053 O O . ALA A 1 127 ? 25.317 9.347 -0.983 1.00 64.69 127 ALA A O 1
ATOM 1054 N N . PHE A 1 128 ? 25.255 7.108 -0.861 1.00 65.00 128 PHE A N 1
ATOM 1055 C CA . PHE A 1 128 ? 25.331 6.888 -2.309 1.00 65.00 128 PHE A CA 1
ATOM 1056 C C . PHE A 1 128 ? 24.174 7.542 -3.082 1.00 65.00 128 PHE A C 1
ATOM 1058 O O . PHE A 1 128 ? 24.315 7.886 -4.261 1.00 65.00 128 PHE A O 1
ATOM 1065 N N . SER A 1 129 ? 23.029 7.714 -2.417 1.00 65.25 129 SER A N 1
ATOM 1066 C CA . SER A 1 129 ? 21.782 8.231 -2.988 1.00 65.25 129 SER A CA 1
ATOM 1067 C C . SER A 1 129 ? 21.509 9.710 -2.665 1.00 65.25 129 SER A C 1
ATOM 1069 O O . SER A 1 129 ? 20.428 10.212 -2.983 1.00 65.25 129 SER A O 1
ATOM 1071 N N . ALA A 1 130 ? 22.461 10.438 -2.071 1.00 65.12 130 ALA A N 1
ATOM 1072 C CA . ALA A 1 130 ? 22.330 11.870 -1.789 1.00 65.12 130 ALA A CA 1
ATOM 1073 C C . ALA A 1 130 ? 22.816 12.759 -2.955 1.00 65.12 130 ALA A C 1
ATOM 1075 O O . ALA A 1 130 ? 23.602 12.338 -3.803 1.00 65.12 130 ALA A O 1
ATOM 1076 N N . GLY A 1 131 ? 22.330 14.008 -3.013 1.00 71.88 131 GLY A N 1
ATOM 1077 C CA . GLY A 1 131 ? 22.777 15.015 -3.989 1.00 71.88 131 GLY A CA 1
ATOM 1078 C C . GLY A 1 131 ? 22.653 14.556 -5.448 1.00 71.88 131 GLY A C 1
ATOM 1079 O O . GLY A 1 131 ? 21.558 14.232 -5.915 1.00 71.88 131 GLY A O 1
ATOM 1080 N N . GLU A 1 132 ? 23.783 14.507 -6.162 1.00 73.69 132 GLU A N 1
ATOM 1081 C CA . GLU A 1 132 ? 23.874 14.026 -7.551 1.00 73.69 132 GLU A CA 1
ATOM 1082 C C . GLU A 1 132 ? 23.386 12.575 -7.721 1.00 73.69 132 GLU A C 1
ATOM 1084 O O . GLU A 1 132 ? 22.842 12.222 -8.772 1.00 73.69 132 GLU A O 1
ATOM 1089 N N . GLY A 1 133 ? 23.482 11.754 -6.667 1.00 77.44 133 GLY A N 1
ATOM 1090 C CA . GLY A 1 133 ? 22.966 10.386 -6.643 1.00 77.44 133 GLY A CA 1
ATOM 1091 C C . GLY A 1 133 ? 21.466 10.313 -6.937 1.00 77.44 133 GLY A C 1
ATOM 1092 O O . GLY A 1 133 ? 21.026 9.419 -7.656 1.00 77.44 133 GLY A O 1
ATOM 1093 N N . ARG A 1 134 ? 20.675 11.306 -6.503 1.00 80.19 134 ARG A N 1
ATOM 1094 C CA . ARG A 1 134 ? 19.230 11.360 -6.798 1.00 80.19 134 ARG A CA 1
ATOM 1095 C C . ARG A 1 134 ? 18.949 11.548 -8.286 1.00 80.19 134 ARG A C 1
ATOM 1097 O O . ARG A 1 134 ? 18.054 10.903 -8.829 1.00 80.19 134 ARG A O 1
ATOM 1104 N N . ILE A 1 135 ? 19.709 12.421 -8.951 1.00 86.62 135 ILE A N 1
ATOM 1105 C CA . ILE A 1 135 ? 19.561 12.676 -10.391 1.00 86.62 135 ILE A CA 1
ATOM 1106 C C . ILE A 1 135 ? 19.941 11.417 -11.171 1.00 86.62 135 ILE A C 1
ATOM 1108 O O . ILE A 1 135 ? 19.199 10.983 -12.051 1.00 86.62 135 ILE A O 1
ATOM 1112 N N . ARG A 1 136 ? 21.060 10.790 -10.798 1.00 90.56 136 ARG A N 1
ATOM 1113 C CA . ARG A 1 136 ? 21.513 9.525 -11.381 1.00 90.56 136 ARG A CA 1
ATOM 1114 C C . ARG A 1 136 ? 20.460 8.421 -11.239 1.00 90.56 136 ARG A C 1
ATOM 1116 O O . ARG A 1 136 ? 20.139 7.768 -12.229 1.00 90.56 136 ARG A O 1
ATOM 1123 N N . ASN A 1 137 ? 19.888 8.247 -10.050 1.00 90.56 137 ASN A N 1
ATOM 1124 C CA . ASN A 1 137 ? 18.862 7.236 -9.788 1.00 90.56 137 ASN A CA 1
ATOM 1125 C C . ASN A 1 137 ? 17.637 7.446 -10.696 1.00 90.56 137 ASN A C 1
ATOM 1127 O O . ASN A 1 137 ? 17.212 6.518 -11.381 1.00 90.56 137 ASN A O 1
ATOM 1131 N N . LYS A 1 138 ? 17.155 8.691 -10.831 1.00 93.75 138 LYS A N 1
ATOM 1132 C CA . LYS A 1 138 ? 16.064 9.037 -11.761 1.00 93.75 138 LYS A CA 1
ATOM 1133 C C . LYS A 1 138 ? 16.388 8.713 -13.222 1.00 93.75 138 LYS A C 1
ATOM 1135 O O . LYS A 1 138 ? 15.501 8.281 -13.958 1.00 93.75 138 LYS A O 1
ATOM 1140 N N . ILE A 1 139 ? 17.636 8.903 -13.656 1.00 94.88 139 ILE A N 1
ATOM 1141 C CA . ILE A 1 139 ? 18.067 8.553 -15.019 1.00 94.88 139 ILE A CA 1
ATOM 1142 C C . ILE A 1 139 ? 17.948 7.040 -15.246 1.00 94.88 139 ILE A C 1
ATOM 1144 O O . ILE A 1 139 ? 17.361 6.623 -16.245 1.00 94.88 139 ILE A O 1
ATOM 1148 N N . TYR A 1 140 ? 18.454 6.212 -14.328 1.00 95.62 140 TYR A N 1
ATOM 1149 C CA . TYR A 1 140 ? 18.374 4.753 -14.465 1.00 95.62 140 TYR A CA 1
ATOM 1150 C C . TYR A 1 140 ? 16.945 4.219 -14.315 1.00 95.62 140 TYR A C 1
ATOM 1152 O O . TYR A 1 140 ? 16.550 3.341 -15.079 1.00 95.62 140 TYR A O 1
ATOM 1160 N N . MET A 1 141 ? 16.129 4.808 -13.437 1.00 95.62 141 MET A N 1
ATOM 1161 C CA . MET A 1 141 ? 14.693 4.510 -13.365 1.00 95.62 141 MET A CA 1
ATOM 1162 C C . MET A 1 141 ? 13.988 4.799 -14.698 1.00 95.62 141 MET A C 1
ATOM 1164 O O . MET A 1 141 ? 13.196 3.988 -15.178 1.00 95.62 141 MET A O 1
ATOM 1168 N N . HIS A 1 142 ? 14.292 5.936 -15.334 1.00 96.62 142 HIS A N 1
ATOM 1169 C CA . HIS A 1 142 ? 13.711 6.276 -16.633 1.00 96.62 142 HIS A CA 1
ATOM 1170 C C . HIS A 1 142 ? 14.133 5.289 -17.727 1.00 96.62 142 HIS A C 1
ATOM 1172 O O . HIS A 1 142 ? 13.290 4.836 -18.499 1.00 96.62 142 HIS A O 1
ATOM 1178 N N . LYS A 1 143 ? 15.416 4.906 -17.766 1.00 96.44 143 LYS A N 1
ATOM 1179 C CA . LYS A 1 143 ? 15.915 3.876 -18.689 1.00 96.44 143 LYS A CA 1
ATOM 1180 C C . LYS A 1 143 ? 15.188 2.543 -18.505 1.00 96.44 143 LYS A C 1
ATOM 1182 O O . LYS A 1 143 ? 14.784 1.935 -19.497 1.00 96.44 143 LYS A O 1
ATOM 1187 N N . ALA A 1 144 ? 14.974 2.119 -17.257 1.00 96.56 144 ALA A N 1
ATOM 1188 C CA . ALA A 1 144 ? 14.210 0.916 -16.943 1.00 96.56 144 ALA A CA 1
ATOM 1189 C C . ALA A 1 144 ? 12.791 0.980 -17.532 1.00 96.56 144 ALA A C 1
ATOM 1191 O O . ALA A 1 144 ? 12.359 0.053 -18.215 1.00 96.56 144 ALA A O 1
ATOM 1192 N N . LEU A 1 145 ? 12.091 2.099 -17.335 1.00 97.06 145 LEU A N 1
ATOM 1193 C CA . LEU A 1 145 ? 10.730 2.290 -17.845 1.00 97.06 145 LEU A CA 1
ATOM 1194 C C . LEU A 1 145 ? 10.654 2.305 -19.368 1.00 97.06 145 LEU A C 1
ATOM 1196 O O . LEU A 1 145 ? 9.800 1.630 -19.935 1.00 97.06 145 LEU A O 1
ATOM 1200 N N . VAL A 1 146 ? 11.548 3.037 -20.037 1.00 97.12 146 VAL A N 1
ATOM 1201 C CA . VAL A 1 146 ? 11.571 3.110 -21.507 1.00 97.12 146 VAL A CA 1
ATOM 1202 C C . VAL A 1 146 ? 11.787 1.721 -22.107 1.00 97.12 146 VAL A C 1
ATOM 1204 O O . VAL A 1 146 ? 11.107 1.341 -23.058 1.00 97.12 146 VAL A O 1
ATOM 1207 N N . ARG A 1 147 ? 12.691 0.935 -21.518 1.00 96.50 147 ARG A N 1
ATOM 1208 C CA . ARG A 1 147 ? 12.983 -0.433 -21.953 1.00 96.50 147 ARG A CA 1
ATOM 1209 C C . ARG A 1 147 ? 11.811 -1.382 -21.703 1.00 96.50 147 ARG A C 1
ATOM 1211 O O . ARG A 1 147 ? 11.440 -2.127 -22.605 1.00 96.50 147 ARG A O 1
ATOM 1218 N N . LEU A 1 148 ? 11.193 -1.327 -20.522 1.00 97.44 148 LEU A N 1
ATOM 1219 C CA . LEU A 1 148 ? 9.969 -2.076 -20.224 1.00 97.44 148 LEU A CA 1
ATOM 1220 C C . LEU A 1 148 ? 8.863 -1.747 -21.241 1.00 97.44 148 LEU A C 1
ATOM 1222 O O . LEU A 1 148 ? 8.305 -2.648 -21.867 1.00 97.44 148 LEU A O 1
ATOM 1226 N N . TYR A 1 149 ? 8.599 -0.457 -21.454 1.00 97.88 149 TYR A N 1
ATOM 1227 C CA . TYR A 1 149 ? 7.582 0.030 -22.382 1.00 97.88 149 TYR A CA 1
ATOM 1228 C C . TYR A 1 149 ? 7.826 -0.441 -23.822 1.00 97.88 149 TYR A C 1
ATOM 1230 O O . TYR A 1 149 ? 6.886 -0.864 -24.493 1.00 97.88 149 TYR A O 1
ATOM 1238 N N . ASP A 1 150 ? 9.070 -0.402 -24.308 1.00 97.00 150 ASP A N 1
ATOM 1239 C CA . ASP A 1 150 ? 9.418 -0.849 -25.661 1.00 97.00 150 ASP A CA 1
ATOM 1240 C C . ASP A 1 150 ? 9.150 -2.352 -25.856 1.00 97.00 150 ASP A C 1
ATOM 1242 O O . ASP A 1 150 ? 8.512 -2.762 -26.831 1.00 97.00 150 ASP A O 1
ATOM 1246 N N . HIS A 1 151 ? 9.550 -3.181 -24.889 1.00 96.94 151 HIS A N 1
ATOM 1247 C CA . HIS A 1 151 ? 9.318 -4.626 -24.935 1.00 96.94 151 HIS A CA 1
ATOM 1248 C C . HIS A 1 151 ? 7.836 -5.009 -24.855 1.00 96.94 151 HIS A C 1
ATOM 1250 O O . HIS A 1 151 ? 7.424 -5.967 -25.524 1.00 96.94 151 HIS A O 1
ATOM 1256 N N . LEU A 1 152 ? 7.058 -4.280 -24.050 1.00 97.56 152 LEU A N 1
ATOM 1257 C CA . LEU A 1 152 ? 5.607 -4.421 -23.948 1.00 97.56 152 LEU A CA 1
ATOM 1258 C C . LEU A 1 152 ? 4.914 -3.992 -25.250 1.00 97.56 152 LEU A C 1
ATOM 1260 O O . LEU A 1 152 ? 4.143 -4.758 -25.826 1.00 97.56 152 LEU A O 1
ATOM 1264 N N . SER A 1 153 ? 5.284 -2.828 -25.792 1.00 97.50 153 SER A N 1
ATOM 1265 C CA . SER A 1 153 ? 4.749 -2.293 -27.054 1.00 97.50 153 SER A CA 1
ATOM 1266 C C . SER A 1 153 ? 4.986 -3.237 -28.235 1.00 97.50 153 SER A C 1
ATOM 1268 O O . SER A 1 153 ? 4.104 -3.434 -29.071 1.00 97.50 153 SER A O 1
ATOM 1270 N N . ARG A 1 154 ? 6.170 -3.861 -28.297 1.00 96.94 154 ARG A N 1
ATOM 1271 C CA . ARG A 1 154 ? 6.533 -4.851 -29.326 1.00 96.94 154 ARG A CA 1
ATOM 1272 C C . ARG A 1 154 ? 5.995 -6.255 -29.048 1.00 96.94 154 ARG A C 1
ATOM 1274 O O . ARG A 1 154 ? 6.198 -7.142 -29.873 1.00 96.94 154 ARG A O 1
ATOM 1281 N N . LYS A 1 155 ? 5.338 -6.474 -27.904 1.00 95.25 155 LYS A N 1
ATOM 1282 C CA . LYS A 1 155 ? 4.785 -7.770 -27.478 1.00 95.25 155 LYS A CA 1
ATOM 1283 C C . LYS A 1 155 ? 5.813 -8.901 -27.534 1.00 95.25 155 LYS A C 1
ATOM 1285 O O . LYS A 1 155 ? 5.522 -10.008 -27.976 1.00 95.25 155 LYS A O 1
ATOM 1290 N N . THR A 1 156 ? 7.026 -8.625 -27.056 1.00 94.25 156 THR A N 1
ATOM 1291 C CA . THR A 1 156 ? 8.140 -9.595 -27.068 1.00 94.25 156 THR A CA 1
ATOM 1292 C C . THR A 1 156 ? 7.896 -10.830 -26.191 1.00 94.25 156 THR A C 1
ATOM 1294 O O . THR A 1 156 ? 8.627 -11.809 -26.298 1.00 94.25 156 THR A O 1
ATOM 1297 N N . GLY A 1 157 ? 6.896 -10.785 -25.301 1.00 92.44 157 GLY A N 1
ATOM 1298 C CA . GLY A 1 157 ? 6.607 -11.848 -24.334 1.00 92.44 157 GLY A CA 1
ATOM 1299 C C . GLY A 1 157 ? 7.625 -11.940 -23.193 1.00 92.44 157 GLY A C 1
ATOM 1300 O O . GLY A 1 157 ? 7.632 -12.925 -22.460 1.00 92.44 157 GLY A O 1
ATOM 1301 N N . ALA A 1 158 ? 8.503 -10.941 -23.053 1.00 91.81 158 ALA A N 1
ATOM 1302 C CA . ALA A 1 158 ? 9.552 -10.943 -22.042 1.00 91.81 158 ALA A CA 1
ATOM 1303 C C . ALA A 1 158 ? 9.018 -10.578 -20.641 1.00 91.81 158 ALA A C 1
ATOM 1305 O O . ALA A 1 158 ? 9.439 -11.174 -19.654 1.00 91.81 158 ALA A O 1
ATOM 1306 N N . PHE A 1 159 ? 8.072 -9.639 -20.556 1.00 95.81 159 PHE A N 1
ATOM 1307 C CA . PHE A 1 159 ? 7.499 -9.142 -19.302 1.00 95.81 159 PHE A CA 1
ATOM 1308 C C . PHE A 1 159 ? 6.086 -9.691 -19.059 1.00 95.81 159 PHE A C 1
ATOM 1310 O O . PHE A 1 159 ? 5.367 -10.017 -20.004 1.00 95.81 159 PHE A O 1
ATOM 1317 N N . GLU A 1 160 ? 5.685 -9.762 -17.788 1.00 94.00 160 GLU A N 1
ATOM 1318 C CA . GLU A 1 160 ? 4.306 -10.076 -17.402 1.00 94.00 160 GLU A CA 1
ATOM 1319 C C . GLU A 1 160 ? 3.358 -8.969 -17.860 1.00 94.00 160 GLU A C 1
ATOM 1321 O O . GLU A 1 160 ? 3.636 -7.797 -17.631 1.00 94.00 160 GLU A O 1
ATOM 1326 N N . THR A 1 161 ? 2.223 -9.332 -18.454 1.00 96.38 161 THR A N 1
ATOM 1327 C CA . THR A 1 161 ? 1.203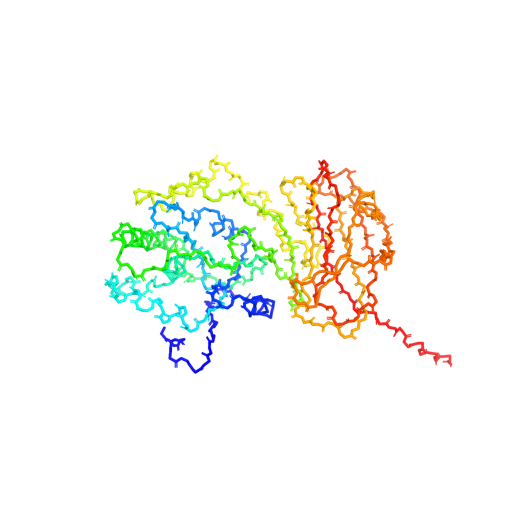 -8.374 -18.922 1.00 96.38 161 THR A CA 1
ATOM 1328 C C . THR A 1 161 ? -0.048 -8.359 -18.049 1.00 96.38 161 THR A C 1
ATOM 1330 O O . THR A 1 161 ? -0.979 -7.607 -18.300 1.00 96.38 161 THR A O 1
ATOM 1333 N N . LYS A 1 162 ? -0.103 -9.192 -17.005 1.00 96.19 162 LYS A N 1
ATOM 1334 C CA . LYS A 1 162 ? -1.244 -9.244 -16.087 1.00 96.19 162 LYS A CA 1
ATOM 1335 C C . LYS A 1 162 ? -0.848 -8.740 -14.712 1.00 96.19 162 LYS A C 1
ATOM 1337 O O . LYS A 1 162 ? 0.163 -9.173 -14.161 1.00 96.19 162 LYS A O 1
ATOM 1342 N N . GLU A 1 163 ? -1.679 -7.878 -14.140 1.00 95.69 163 GLU A N 1
ATOM 1343 C CA . GLU A 1 163 ? -1.555 -7.491 -12.738 1.00 95.69 163 GLU A CA 1
ATOM 1344 C C . GLU A 1 163 ? -1.811 -8.685 -11.815 1.00 95.69 163 GLU A C 1
ATOM 1346 O O . GLU A 1 163 ? -2.790 -9.424 -11.955 1.00 95.69 163 GLU A O 1
ATOM 1351 N N . ILE A 1 164 ? -0.918 -8.862 -10.845 1.00 95.94 164 ILE A N 1
ATOM 1352 C CA . ILE A 1 164 ? -1.048 -9.856 -9.788 1.00 95.94 164 ILE A CA 1
ATOM 1353 C C . ILE A 1 164 ? -2.009 -9.319 -8.727 1.00 95.94 164 ILE A C 1
ATOM 1355 O O . ILE A 1 164 ? -1.866 -8.200 -8.236 1.00 95.94 164 ILE A O 1
ATOM 1359 N N . SER A 1 165 ? -2.973 -10.152 -8.335 1.00 94.25 165 SER A N 1
ATOM 1360 C CA . SER A 1 165 ? -3.867 -9.849 -7.219 1.00 94.25 165 SER A CA 1
ATOM 1361 C C . SER A 1 165 ? -3.139 -9.996 -5.870 1.00 94.25 165 SER A C 1
ATOM 1363 O O . SER A 1 165 ? -2.416 -10.981 -5.684 1.00 94.25 165 SER A O 1
ATOM 1365 N N . PRO A 1 166 ? -3.347 -9.081 -4.906 1.00 95.31 166 PRO A N 1
ATOM 1366 C CA . PRO A 1 166 ? -4.184 -7.887 -4.998 1.00 95.31 166 PRO A CA 1
ATOM 1367 C C . PRO A 1 166 ? -3.508 -6.768 -5.804 1.00 95.31 166 PRO A C 1
ATOM 1369 O O . PRO A 1 166 ? -2.338 -6.434 -5.579 1.00 95.31 166 PRO A O 1
ATOM 1372 N N . SER A 1 167 ? -4.278 -6.141 -6.697 1.00 94.06 167 SER A N 1
ATOM 1373 C CA . SER A 1 167 ? -3.884 -4.891 -7.364 1.00 94.06 167 SER A CA 1
ATOM 1374 C C . SER A 1 167 ? -3.728 -3.755 -6.347 1.00 94.06 167 SER A C 1
ATOM 1376 O O . SER A 1 167 ? -4.197 -3.861 -5.212 1.00 94.06 167 SER A O 1
ATOM 1378 N N . ILE A 1 168 ? -3.106 -2.643 -6.750 1.00 92.44 168 ILE A N 1
ATOM 1379 C CA . ILE A 1 168 ? -2.857 -1.486 -5.870 1.00 92.44 168 ILE A CA 1
ATOM 1380 C C . ILE A 1 168 ? -4.116 -1.014 -5.115 1.00 92.44 168 ILE A C 1
ATOM 1382 O O . ILE A 1 168 ? -4.035 -0.706 -3.929 1.00 92.44 168 ILE A O 1
ATOM 1386 N N . TYR A 1 169 ? -5.295 -1.057 -5.747 1.00 90.88 169 TYR A N 1
ATOM 1387 C CA . TYR A 1 169 ? -6.552 -0.601 -5.139 1.00 90.88 169 TYR A CA 1
ATOM 1388 C C . TYR A 1 169 ? -7.268 -1.642 -4.278 1.00 90.88 169 TYR A C 1
ATOM 1390 O O . TYR A 1 169 ? -8.165 -1.288 -3.515 1.00 90.88 169 TYR A O 1
ATOM 1398 N N . GLN A 1 170 ? -6.858 -2.908 -4.367 1.00 93.88 170 GLN A N 1
ATOM 1399 C CA . GLN A 1 170 ? -7.366 -4.006 -3.539 1.00 93.88 170 GLN A CA 1
ATOM 1400 C C . GLN A 1 170 ? -6.535 -4.218 -2.269 1.00 93.88 170 GLN A C 1
ATOM 1402 O O . GLN A 1 170 ? -6.929 -4.991 -1.398 1.00 93.88 170 GLN A O 1
ATOM 1407 N N . ARG A 1 171 ? -5.374 -3.567 -2.171 1.00 94.62 171 ARG A N 1
ATOM 1408 C CA . ARG A 1 171 ? -4.492 -3.628 -1.006 1.00 94.62 171 ARG A CA 1
ATOM 1409 C C . ARG A 1 171 ? -5.018 -2.727 0.090 1.00 94.62 171 ARG A C 1
ATOM 1411 O O . ARG A 1 171 ? -5.345 -1.568 -0.156 1.00 94.62 171 ARG A O 1
ATOM 1418 N N . ASP A 1 172 ? -5.062 -3.263 1.297 1.00 96.19 172 ASP A N 1
ATOM 1419 C CA . ASP A 1 172 ? -5.581 -2.572 2.465 1.00 96.19 172 ASP A CA 1
ATOM 1420 C C . ASP A 1 172 ? -4.575 -2.460 3.606 1.00 96.19 172 ASP A C 1
ATOM 1422 O O . ASP A 1 172 ? -4.787 -1.639 4.488 1.00 96.19 172 ASP A O 1
ATOM 1426 N N . VAL A 1 173 ? -3.476 -3.216 3.592 1.00 97.94 173 VAL A N 1
ATOM 1427 C CA . VAL A 1 173 ? -2.407 -3.122 4.592 1.00 97.94 173 VAL A CA 1
ATOM 1428 C C . VAL A 1 173 ? -1.580 -1.868 4.331 1.00 97.94 173 VAL A C 1
ATOM 1430 O O . VAL A 1 173 ? -1.095 -1.674 3.219 1.00 97.94 173 VAL A O 1
ATOM 1433 N N . ARG A 1 174 ? -1.436 -1.004 5.341 1.00 97.94 174 ARG A N 1
ATOM 1434 C CA . ARG A 1 174 ? -0.809 0.316 5.169 1.00 97.94 174 ARG A CA 1
ATOM 1435 C C . ARG A 1 174 ? 0.450 0.519 5.983 1.00 97.94 174 ARG A C 1
ATOM 1437 O O . ARG A 1 174 ? 1.434 0.981 5.425 1.00 97.94 174 ARG A O 1
ATOM 1444 N N . SER A 1 175 ? 0.417 0.174 7.265 1.00 98.25 175 SER A N 1
ATOM 1445 C CA . SER A 1 175 ? 1.533 0.411 8.180 1.00 98.25 175 SER A CA 1
ATOM 1446 C C . SER A 1 175 ? 1.680 -0.742 9.162 1.00 98.25 175 SER A C 1
ATOM 1448 O O . SER A 1 175 ? 0.667 -1.267 9.620 1.00 98.25 175 SER A O 1
ATOM 1450 N N . PRO A 1 176 ? 2.899 -1.139 9.544 1.00 97.94 176 PRO A N 1
ATOM 1451 C CA . PRO A 1 176 ? 3.122 -1.887 10.771 1.00 97.94 176 PRO A CA 1
ATOM 1452 C C . PRO A 1 176 ? 2.814 -1.034 12.007 1.00 97.94 176 PRO A C 1
ATOM 1454 O O . PRO A 1 176 ? 2.883 0.192 11.971 1.00 97.94 176 PRO A O 1
ATOM 1457 N N . CYS A 1 177 ? 2.498 -1.692 13.114 1.00 97.62 177 CYS A N 1
ATOM 1458 C CA . CYS A 1 177 ? 2.396 -1.057 14.422 1.00 97.62 177 CYS A CA 1
ATOM 1459 C C . CYS A 1 177 ? 3.788 -0.818 15.026 1.00 97.62 177 CYS A C 1
ATOM 1461 O O . CYS A 1 177 ? 4.708 -1.608 14.789 1.00 97.62 177 CYS A O 1
ATOM 1463 N N . ALA A 1 178 ? 3.933 0.202 15.880 1.00 95.38 178 ALA A N 1
ATOM 1464 C CA . ALA A 1 178 ? 5.204 0.608 16.497 1.00 95.38 178 ALA A CA 1
ATOM 1465 C C . ALA A 1 178 ? 5.994 -0.544 17.141 1.00 95.38 178 ALA A C 1
ATOM 1467 O O . ALA A 1 178 ? 7.221 -0.586 17.089 1.00 95.38 178 ALA A O 1
ATOM 1468 N N . ASN A 1 179 ? 5.288 -1.505 17.738 1.00 94.44 179 ASN A N 1
ATOM 1469 C CA . ASN A 1 179 ? 5.873 -2.646 18.440 1.00 94.44 179 ASN A CA 1
ATOM 1470 C C . ASN A 1 179 ? 6.104 -3.890 17.557 1.00 94.44 179 ASN A C 1
ATOM 1472 O O . ASN A 1 179 ? 6.478 -4.937 18.089 1.00 94.44 179 ASN A O 1
ATOM 1476 N N . ASP A 1 180 ? 5.856 -3.793 16.246 1.00 96.00 180 ASP A N 1
ATOM 1477 C CA . ASP A 1 180 ? 5.975 -4.880 15.265 1.00 96.00 180 ASP A CA 1
ATOM 1478 C C . ASP A 1 180 ? 5.097 -6.112 15.593 1.00 96.00 180 ASP A C 1
ATOM 1480 O O . ASP A 1 180 ? 5.475 -7.266 15.364 1.00 96.00 180 ASP A O 1
ATOM 1484 N N . ARG A 1 181 ? 3.919 -5.878 16.202 1.00 96.00 181 ARG A N 1
ATOM 1485 C CA . ARG A 1 181 ? 2.944 -6.925 16.584 1.00 96.00 181 ARG A CA 1
ATOM 1486 C C . ARG A 1 181 ? 1.618 -6.860 15.840 1.00 96.00 181 ARG A C 1
ATOM 1488 O O . ARG A 1 181 ? 0.763 -7.710 16.078 1.00 96.00 181 ARG A O 1
ATOM 1495 N N . CYS A 1 182 ? 1.427 -5.868 14.982 1.00 98.00 182 CYS A N 1
ATOM 1496 C CA . CYS A 1 182 ? 0.268 -5.796 14.112 1.00 98.00 182 CYS A CA 1
ATOM 1497 C C . CYS A 1 182 ? 0.561 -5.021 12.835 1.00 98.00 182 CYS A C 1
ATOM 1499 O O . CYS A 1 182 ? 1.572 -4.331 12.728 1.00 98.00 182 CYS A O 1
ATOM 1501 N N . LEU A 1 183 ? -0.360 -5.129 11.886 1.00 98.56 183 LEU A N 1
ATOM 1502 C CA . LEU A 1 183 ? -0.484 -4.208 10.770 1.00 98.56 183 LEU A CA 1
ATOM 1503 C C . LEU A 1 183 ? -1.786 -3.422 10.914 1.00 98.56 183 LEU A C 1
ATOM 1505 O O . LEU A 1 183 ? -2.810 -3.993 11.289 1.00 98.56 183 LEU A O 1
ATOM 1509 N N . PHE A 1 184 ? -1.745 -2.143 10.563 1.00 98.75 184 PHE A N 1
ATOM 1510 C CA . PHE A 1 184 ? -2.893 -1.282 10.339 1.00 98.75 184 PHE A CA 1
ATOM 1511 C C . PHE A 1 184 ? -3.418 -1.456 8.913 1.00 98.75 184 PHE A C 1
ATOM 1513 O O . PHE A 1 184 ? -2.651 -1.442 7.942 1.00 98.75 184 PHE A O 1
ATOM 1520 N N . LEU A 1 185 ? -4.735 -1.619 8.792 1.00 98.62 185 LEU A N 1
ATOM 1521 C CA . LEU A 1 185 ? -5.423 -1.840 7.530 1.00 98.62 185 LEU A CA 1
ATOM 1522 C C . LEU A 1 185 ? -6.544 -0.818 7.346 1.00 98.62 185 LEU A C 1
ATOM 1524 O O . LEU A 1 185 ? -7.328 -0.564 8.259 1.00 98.62 185 LEU A O 1
ATOM 1528 N N . THR A 1 186 ? -6.672 -0.298 6.131 1.00 98.44 186 THR A N 1
ATOM 1529 C CA . THR A 1 186 ? -7.816 0.506 5.697 1.00 98.44 186 THR A CA 1
ATOM 1530 C C . THR A 1 186 ? -7.970 0.458 4.179 1.00 98.44 186 THR A C 1
ATOM 1532 O O . THR A 1 186 ? -6.989 0.449 3.424 1.00 98.44 186 THR A O 1
ATOM 1535 N N . ASN A 1 187 ? -9.217 0.475 3.710 1.00 97.31 187 ASN A N 1
ATOM 1536 C CA . ASN A 1 187 ? -9.530 0.639 2.292 1.00 97.31 187 ASN A CA 1
ATOM 1537 C C . ASN A 1 187 ? -9.391 2.093 1.805 1.00 97.31 187 ASN A C 1
ATOM 1539 O O . ASN A 1 187 ? -9.499 2.335 0.604 1.00 97.31 187 ASN A O 1
ATOM 1543 N N . LYS A 1 188 ? -9.128 3.058 2.697 1.00 96.81 188 LYS A N 1
ATOM 1544 C CA . LYS A 1 188 ? -8.859 4.445 2.311 1.00 96.81 188 LYS A CA 1
ATOM 1545 C C . LYS A 1 188 ? -7.475 4.586 1.692 1.00 96.81 188 LYS A C 1
ATOM 1547 O O . LYS A 1 188 ? -6.461 4.369 2.355 1.00 96.81 188 LYS A O 1
ATOM 1552 N N . HIS A 1 189 ? -7.439 5.010 0.433 1.00 95.12 189 HIS A N 1
ATOM 1553 C CA . HIS A 1 189 ? -6.210 5.375 -0.271 1.00 95.12 189 HIS A CA 1
ATOM 1554 C C . HIS A 1 189 ? -5.879 6.853 -0.036 1.00 95.12 189 HIS A C 1
ATOM 1556 O O . HIS A 1 189 ? -6.770 7.700 -0.049 1.00 95.12 189 HIS A O 1
ATOM 1562 N N . SER A 1 190 ? -4.601 7.160 0.188 1.00 94.25 190 SER A N 1
ATOM 1563 C CA . SER A 1 190 ? -4.123 8.533 0.423 1.00 94.25 190 SER A CA 1
ATOM 1564 C C . SER A 1 190 ? -3.857 9.322 -0.857 1.00 94.25 190 SER A C 1
ATOM 1566 O O . SER A 1 190 ? -3.625 10.529 -0.784 1.00 94.25 190 SER A O 1
ATOM 1568 N N . PHE A 1 191 ? -3.867 8.657 -2.014 1.00 95.25 191 PHE A N 1
ATOM 1569 C CA . PHE A 1 191 ? -3.593 9.257 -3.317 1.00 95.25 191 PHE A CA 1
ATOM 1570 C C . PHE A 1 191 ? -4.717 8.933 -4.307 1.00 95.25 191 PHE A C 1
ATOM 1572 O O . PHE A 1 191 ? -5.407 7.923 -4.126 1.00 95.25 191 PHE A O 1
ATOM 1579 N N . PRO A 1 192 ? -4.906 9.763 -5.347 1.00 94.62 192 PRO A N 1
ATOM 1580 C CA . PRO A 1 192 ? -5.861 9.479 -6.413 1.00 94.62 192 PRO A CA 1
ATOM 1581 C C . PRO A 1 192 ? -5.512 8.213 -7.216 1.00 94.62 192 PRO A C 1
ATOM 1583 O O . PRO A 1 192 ? -4.515 7.531 -6.966 1.00 94.62 192 PRO A O 1
ATOM 1586 N N . ASP A 1 193 ? -6.339 7.899 -8.217 1.00 93.44 193 ASP A N 1
ATOM 1587 C CA . ASP A 1 193 ? -6.043 6.796 -9.130 1.00 93.44 193 ASP A CA 1
ATOM 1588 C C . ASP A 1 193 ? -4.839 7.133 -10.032 1.00 93.44 193 ASP A C 1
ATOM 1590 O O . ASP A 1 193 ? -4.891 8.096 -10.799 1.00 93.44 193 ASP A O 1
ATOM 1594 N N . VAL A 1 194 ? -3.754 6.353 -9.956 1.00 93.12 194 VAL A N 1
ATOM 1595 C CA . VAL A 1 194 ? -2.533 6.543 -10.760 1.00 93.12 194 VAL A CA 1
ATOM 1596 C C . VAL A 1 194 ? -2.804 6.306 -12.242 1.00 93.12 194 VAL A C 1
ATOM 1598 O O . VAL A 1 194 ? -2.131 6.886 -13.089 1.00 93.12 194 VAL A O 1
ATOM 1601 N N . ARG A 1 195 ? -3.846 5.533 -12.579 1.00 93.38 195 ARG A N 1
ATOM 1602 C CA . ARG A 1 195 ? -4.286 5.317 -13.964 1.00 93.38 195 ARG A CA 1
ATOM 1603 C C . ARG A 1 195 ? -4.894 6.565 -14.600 1.00 93.38 195 ARG A C 1
ATOM 1605 O O . ARG A 1 195 ? -5.063 6.599 -15.816 1.00 93.38 195 ARG A O 1
ATOM 1612 N N . ALA A 1 196 ? -5.171 7.618 -13.823 1.00 93.12 196 ALA A N 1
ATOM 1613 C CA . ALA A 1 196 ? -5.505 8.927 -14.381 1.00 93.12 196 ALA A CA 1
ATOM 1614 C C . ALA A 1 196 ? -4.354 9.505 -15.231 1.00 93.12 196 ALA A C 1
ATOM 1616 O O . ALA A 1 196 ? -4.592 10.329 -16.118 1.00 93.12 196 ALA A O 1
ATOM 1617 N N . PHE A 1 197 ? -3.117 9.052 -14.997 1.00 94.00 197 PHE A N 1
ATOM 1618 C CA . PHE A 1 197 ? -1.928 9.461 -15.731 1.00 94.00 197 PHE A CA 1
ATOM 1619 C C . PHE A 1 197 ? -1.448 8.342 -16.643 1.00 94.00 197 PHE A C 1
ATOM 1621 O O . PHE A 1 197 ? -0.876 7.343 -16.213 1.00 94.00 197 PHE A O 1
ATOM 1628 N N . ARG A 1 198 ? -1.622 8.549 -17.947 1.00 95.56 198 ARG A N 1
ATOM 1629 C CA . ARG A 1 198 ? -1.038 7.658 -18.945 1.00 95.56 198 ARG A CA 1
ATOM 1630 C C . ARG A 1 198 ? 0.458 7.927 -19.088 1.00 95.56 198 ARG A C 1
ATOM 1632 O O . ARG A 1 198 ? 0.860 9.049 -19.406 1.00 95.56 198 ARG A O 1
ATOM 1639 N N . TYR A 1 199 ? 1.266 6.882 -18.953 1.00 96.12 199 TYR A N 1
ATOM 1640 C CA . TYR A 1 199 ? 2.702 6.943 -19.180 1.00 96.12 199 TYR A CA 1
ATOM 1641 C C . TYR A 1 199 ? 3.035 7.333 -20.625 1.00 96.12 199 TYR A C 1
ATOM 1643 O O . TYR A 1 199 ? 2.390 6.912 -21.588 1.00 96.12 199 TYR A O 1
ATOM 1651 N N . ARG A 1 200 ? 4.082 8.148 -20.781 1.00 95.12 200 ARG A N 1
ATOM 1652 C CA . ARG A 1 200 ? 4.639 8.541 -22.075 1.00 95.12 200 ARG A CA 1
ATOM 1653 C C . ARG A 1 200 ? 6.161 8.407 -22.018 1.00 95.12 200 ARG A C 1
ATOM 1655 O O . ARG A 1 200 ? 6.773 9.051 -21.170 1.00 95.12 200 ARG A O 1
ATOM 1662 N N . PRO A 1 201 ? 6.799 7.658 -22.935 1.00 94.50 201 PRO A N 1
ATOM 1663 C CA . PRO A 1 201 ? 8.234 7.372 -22.854 1.00 94.50 201 PRO A CA 1
ATOM 1664 C C . PRO A 1 201 ? 9.135 8.604 -23.009 1.00 94.50 201 PRO A C 1
ATOM 1666 O O . PRO A 1 201 ? 10.281 8.573 -22.584 1.00 94.50 201 PRO A O 1
ATOM 1669 N N . TYR A 1 202 ? 8.633 9.703 -23.579 1.00 93.81 202 TYR A N 1
ATOM 1670 C CA . TYR A 1 202 ? 9.364 10.971 -23.685 1.00 93.81 202 TYR A CA 1
ATOM 1671 C C . TYR A 1 202 ? 9.276 11.845 -22.417 1.00 93.81 202 TYR A C 1
ATOM 1673 O O . TYR A 1 202 ? 9.914 12.895 -22.360 1.00 93.81 202 TYR A O 1
ATOM 1681 N N . ILE A 1 203 ? 8.489 11.445 -21.409 1.00 92.62 203 ILE A N 1
ATOM 1682 C CA . ILE A 1 203 ? 8.389 12.126 -20.113 1.00 92.62 203 ILE A CA 1
ATOM 1683 C C . ILE A 1 203 ? 9.365 11.458 -19.140 1.00 92.62 203 ILE A C 1
ATOM 1685 O O . ILE A 1 203 ? 9.239 10.274 -18.823 1.00 92.62 203 ILE A O 1
ATOM 1689 N N . ASN A 1 204 ? 10.349 12.220 -18.659 1.00 94.19 204 ASN A N 1
ATOM 1690 C CA . ASN A 1 204 ? 11.291 11.742 -17.646 1.00 94.19 204 ASN A CA 1
ATOM 1691 C C . ASN A 1 204 ? 10.671 11.750 -16.233 1.00 94.19 204 ASN A C 1
ATOM 1693 O O . ASN A 1 204 ? 9.595 12.305 -16.013 1.00 94.19 204 ASN A O 1
ATOM 1697 N N . ILE A 1 205 ? 11.364 11.151 -15.257 1.00 95.12 205 ILE A N 1
ATOM 1698 C CA . ILE A 1 205 ? 10.856 11.015 -13.878 1.00 95.12 205 ILE A CA 1
ATOM 1699 C C . ILE A 1 205 ? 10.555 12.373 -13.229 1.00 95.12 205 ILE A C 1
ATOM 1701 O O . ILE A 1 205 ? 9.516 12.527 -12.596 1.00 95.12 205 ILE A O 1
ATOM 1705 N N . SER A 1 206 ? 11.428 13.368 -13.403 1.00 95.19 206 SER A N 1
ATOM 1706 C CA . SER A 1 206 ? 11.235 14.699 -12.810 1.00 95.19 206 SER A CA 1
ATOM 1707 C C . SER A 1 206 ? 10.016 15.421 -13.387 1.00 95.19 206 SER A C 1
ATOM 1709 O O . SER A 1 206 ? 9.296 16.099 -12.661 1.00 95.19 206 SER A O 1
ATOM 1711 N N . GLU A 1 207 ? 9.754 15.263 -14.683 1.00 94.81 207 GLU A N 1
ATOM 1712 C CA . GLU A 1 207 ? 8.556 15.822 -15.307 1.00 94.81 207 GLU A CA 1
ATOM 1713 C C . GLU A 1 207 ? 7.290 15.069 -14.868 1.00 94.81 207 GLU A C 1
ATOM 1715 O O . GLU A 1 207 ? 6.268 15.702 -14.609 1.00 94.81 207 GLU A O 1
ATOM 1720 N N . SER A 1 208 ? 7.368 13.742 -14.689 1.00 94.00 208 SER A N 1
ATOM 1721 C CA . SER A 1 208 ? 6.284 12.956 -14.079 1.00 94.00 208 SER A CA 1
ATOM 1722 C C . SER A 1 208 ? 5.935 13.482 -12.685 1.00 94.00 208 SER A C 1
ATOM 1724 O O . SER A 1 208 ? 4.767 13.748 -12.409 1.00 94.00 208 SER A O 1
ATOM 1726 N N . GLU A 1 209 ? 6.934 13.707 -11.825 1.00 95.38 209 GLU A N 1
ATOM 1727 C CA . GLU A 1 209 ? 6.730 14.294 -10.493 1.00 95.38 209 GLU A CA 1
ATOM 1728 C C . GLU A 1 209 ? 6.021 15.646 -10.567 1.00 95.38 209 GLU A C 1
ATOM 1730 O O . GLU A 1 209 ? 5.017 15.839 -9.883 1.00 95.38 209 GLU A O 1
ATOM 1735 N N . ARG A 1 210 ? 6.491 16.549 -11.437 1.00 95.31 210 ARG A N 1
ATOM 1736 C CA . ARG A 1 210 ? 5.917 17.890 -11.607 1.00 95.31 210 ARG A CA 1
ATOM 1737 C C . ARG A 1 210 ? 4.442 17.838 -12.013 1.00 95.31 210 ARG A C 1
ATOM 1739 O O . ARG A 1 210 ? 3.629 18.606 -11.498 1.00 95.31 210 ARG A O 1
ATOM 1746 N N . VAL A 1 211 ? 4.089 16.939 -12.933 1.00 94.31 211 VAL A N 1
ATOM 1747 C CA . VAL A 1 211 ? 2.704 16.741 -13.384 1.00 94.31 211 VAL A CA 1
ATOM 1748 C C . VAL A 1 211 ? 1.829 16.233 -12.234 1.00 94.31 211 VAL A C 1
ATOM 1750 O O . VAL A 1 211 ? 0.771 16.809 -11.980 1.00 94.31 211 VAL A O 1
ATOM 1753 N N . HIS A 1 212 ? 2.285 15.224 -11.492 1.00 95.38 212 HIS A N 1
ATOM 1754 C CA . HIS A 1 212 ? 1.537 14.671 -10.359 1.00 95.38 212 HIS A CA 1
ATOM 1755 C C . HIS A 1 212 ? 1.372 15.683 -9.215 1.00 95.38 212 HIS A C 1
ATOM 1757 O O . HIS A 1 212 ? 0.287 15.783 -8.644 1.00 95.38 212 HIS A O 1
ATOM 1763 N N . GLU A 1 213 ? 2.407 16.467 -8.905 1.00 93.81 213 GLU A N 1
ATOM 1764 C CA . GLU A 1 213 ? 2.357 17.529 -7.887 1.00 93.81 213 GLU A CA 1
ATOM 1765 C C . GLU A 1 213 ? 1.389 18.652 -8.254 1.00 93.81 213 GLU A C 1
ATOM 1767 O O . GLU A 1 213 ? 0.738 19.215 -7.377 1.00 93.81 213 GLU A O 1
ATOM 1772 N N . SER A 1 214 ? 1.254 18.960 -9.546 1.00 94.38 214 SER A N 1
ATOM 1773 C CA . SER A 1 214 ? 0.284 19.956 -10.009 1.00 94.38 214 SER A CA 1
ATOM 1774 C C . SER A 1 214 ? -1.169 19.493 -9.861 1.00 94.38 214 SER A C 1
ATOM 1776 O O . SER A 1 214 ? -2.071 20.326 -9.780 1.00 94.38 214 SER A O 1
ATOM 1778 N N . TYR A 1 215 ? -1.395 18.176 -9.816 1.00 95.56 215 TYR A N 1
ATOM 1779 C CA . TYR A 1 215 ? -2.721 17.575 -9.699 1.00 95.56 215 TYR A CA 1
ATOM 1780 C C . TYR A 1 215 ? -3.124 17.307 -8.247 1.00 95.56 215 TYR A C 1
ATOM 1782 O O . TYR A 1 215 ? -4.287 17.486 -7.889 1.00 95.56 215 TYR A O 1
ATOM 1790 N N . TYR A 1 216 ? -2.182 16.865 -7.408 1.00 95.12 216 TYR A N 1
ATOM 1791 C CA . TYR A 1 216 ? -2.471 16.466 -6.035 1.00 95.12 216 TYR A CA 1
ATOM 1792 C C . TYR A 1 216 ? -1.349 16.829 -5.063 1.00 95.12 216 TYR A C 1
ATOM 1794 O O . TYR A 1 216 ? -0.185 16.478 -5.263 1.00 95.12 216 TYR A O 1
ATOM 1802 N N . ASP A 1 217 ? -1.728 17.480 -3.963 1.00 94.31 217 ASP A N 1
ATOM 1803 C CA . ASP A 1 217 ? -0.814 17.883 -2.900 1.00 94.31 217 ASP A CA 1
ATOM 1804 C C . ASP A 1 217 ? -0.604 16.756 -1.878 1.00 94.31 217 ASP A C 1
ATOM 1806 O O . ASP A 1 217 ? -1.474 16.461 -1.057 1.00 94.31 217 ASP A O 1
ATOM 1810 N N . THR A 1 218 ? 0.588 16.156 -1.884 1.00 95.56 218 THR A N 1
ATOM 1811 C CA . THR A 1 218 ? 0.942 15.059 -0.972 1.00 95.56 218 THR A CA 1
ATOM 1812 C C . THR A 1 218 ? 1.280 15.520 0.450 1.00 95.56 218 THR A C 1
ATOM 1814 O O . THR A 1 218 ? 1.427 14.679 1.337 1.00 95.56 218 THR A O 1
ATOM 1817 N N . ARG A 1 219 ? 1.372 16.834 0.719 1.00 95.88 219 ARG A N 1
ATOM 1818 C CA . ARG A 1 219 ? 1.770 17.363 2.040 1.00 95.88 219 ARG A CA 1
ATOM 1819 C C . ARG A 1 219 ? 0.810 16.978 3.159 1.00 95.88 219 ARG A C 1
ATOM 1821 O O . ARG A 1 219 ? 1.250 16.835 4.296 1.00 95.88 219 ARG A O 1
ATOM 1828 N N . HIS A 1 220 ? -0.482 16.827 2.861 1.00 95.75 220 HIS A N 1
ATOM 1829 C CA . HIS A 1 220 ? -1.453 16.367 3.855 1.00 95.75 220 HIS A CA 1
ATOM 1830 C C . HIS A 1 220 ? -1.109 14.953 4.338 1.00 95.75 220 HIS A C 1
ATOM 1832 O O . HIS A 1 220 ? -0.988 14.737 5.541 1.00 95.75 220 HIS A O 1
ATOM 1838 N N . PHE A 1 221 ? -0.858 14.029 3.405 1.00 97.25 221 PHE A N 1
ATOM 1839 C CA . PHE A 1 221 ? -0.449 12.665 3.732 1.00 97.25 221 PHE A CA 1
ATOM 1840 C C . PHE A 1 221 ? 0.880 12.630 4.489 1.00 97.25 221 PHE A C 1
ATOM 1842 O O . PHE A 1 221 ? 0.966 11.971 5.511 1.00 97.25 221 PHE A O 1
ATOM 1849 N N . ILE A 1 222 ? 1.886 13.388 4.045 1.00 96.75 222 ILE A N 1
ATOM 1850 C CA . ILE A 1 222 ? 3.203 13.431 4.704 1.00 96.75 222 ILE A CA 1
ATOM 1851 C C . ILE A 1 222 ? 3.095 13.883 6.172 1.00 96.75 222 ILE A C 1
ATOM 1853 O O . ILE A 1 222 ? 3.840 13.413 7.024 1.00 96.75 222 ILE A O 1
ATOM 1857 N N . ARG A 1 223 ? 2.156 14.785 6.491 1.00 96.38 223 ARG A N 1
ATOM 1858 C CA . ARG A 1 223 ? 1.919 15.263 7.867 1.00 96.38 223 ARG A CA 1
ATOM 1859 C C . ARG A 1 223 ? 1.057 14.323 8.707 1.00 96.38 223 ARG A C 1
ATOM 1861 O O . ARG A 1 223 ? 1.155 14.352 9.933 1.00 96.38 223 ARG A O 1
ATOM 1868 N N . HIS A 1 224 ? 0.192 13.546 8.064 1.00 97.00 224 HIS A N 1
ATOM 1869 C CA . HIS A 1 224 ? -0.771 12.657 8.712 1.00 97.00 224 HIS A CA 1
ATOM 1870 C C . HIS A 1 224 ? -0.773 11.255 8.075 1.00 97.00 224 HIS A C 1
ATOM 1872 O O . HIS A 1 224 ? -1.830 10.809 7.610 1.00 97.00 224 HIS A O 1
ATOM 1878 N N . PRO A 1 225 ? 0.387 10.574 8.007 1.00 98.06 225 PRO A N 1
ATOM 1879 C CA . PRO A 1 225 ? 0.531 9.295 7.327 1.00 98.06 225 PRO A CA 1
ATOM 1880 C C . PRO A 1 225 ? -0.170 8.156 8.071 1.00 98.06 225 PRO A C 1
ATOM 1882 O O . PRO A 1 225 ? -0.705 8.345 9.162 1.00 98.06 225 PRO A O 1
ATOM 1885 N N . TYR A 1 226 ? -0.208 6.967 7.467 1.00 98.50 226 TYR A N 1
ATOM 1886 C CA . TYR A 1 226 ? -0.927 5.819 8.025 1.00 98.50 226 TYR A CA 1
ATOM 1887 C C . TYR A 1 226 ? -0.327 5.334 9.344 1.00 98.50 226 TYR A C 1
ATOM 1889 O O . TYR A 1 226 ? -1.066 4.927 10.239 1.00 98.50 226 TYR A O 1
ATOM 1897 N N . SER A 1 227 ? 0.995 5.392 9.463 1.00 97.94 227 SER A N 1
ATOM 1898 C CA . SER A 1 227 ? 1.758 4.967 10.632 1.00 97.94 227 SER A CA 1
ATOM 1899 C C . SER A 1 227 ? 1.363 5.681 11.915 1.00 97.94 227 SER A C 1
ATOM 1901 O O . SER A 1 227 ? 1.307 5.047 12.965 1.00 97.94 227 SER A O 1
ATOM 1903 N N . HIS A 1 228 ? 0.934 6.939 11.821 1.00 98.06 228 HIS A N 1
ATOM 1904 C CA . HIS A 1 228 ? 0.404 7.693 12.954 1.00 98.06 228 HIS A CA 1
ATOM 1905 C C . HIS A 1 228 ? -0.886 7.111 13.560 1.00 98.06 228 HIS A C 1
ATOM 1907 O O . HIS A 1 228 ? -1.310 7.554 14.618 1.00 98.06 228 HIS A O 1
ATOM 1913 N N . ALA A 1 229 ? -1.560 6.160 12.906 1.00 98.25 229 ALA A N 1
ATOM 1914 C CA . ALA A 1 229 ? -2.679 5.452 13.525 1.00 98.25 229 ALA A CA 1
ATOM 1915 C C . ALA A 1 229 ? -2.220 4.408 14.557 1.00 98.25 229 ALA A C 1
ATOM 1917 O O . ALA A 1 229 ? -3.058 3.888 15.286 1.00 98.25 229 ALA A O 1
ATOM 1918 N N . VAL A 1 230 ? -0.940 4.021 14.552 1.00 98.00 230 VAL A N 1
ATOM 1919 C CA . VAL A 1 230 ? -0.408 2.856 15.280 1.00 98.00 230 VAL A CA 1
ATOM 1920 C C . VAL A 1 230 ? 1.042 3.065 15.748 1.00 98.00 230 VAL A C 1
ATOM 1922 O O . VAL A 1 230 ? 1.804 2.101 15.878 1.00 98.00 230 VAL A O 1
ATOM 1925 N N . ASP A 1 231 ? 1.442 4.314 15.993 1.00 96.06 231 ASP A N 1
ATOM 1926 C CA . ASP A 1 231 ? 2.809 4.699 16.369 1.00 96.06 231 ASP A CA 1
ATOM 1927 C C . ASP A 1 231 ? 3.040 4.803 17.895 1.00 96.06 231 ASP A C 1
ATOM 1929 O O . ASP A 1 231 ? 4.156 5.117 18.315 1.00 96.06 231 ASP A O 1
ATOM 1933 N N . ASP A 1 232 ? 2.021 4.497 18.712 1.00 93.00 232 ASP A N 1
ATOM 1934 C CA . ASP A 1 232 ? 2.027 4.604 20.186 1.00 93.00 232 ASP A CA 1
ATOM 1935 C C . ASP A 1 232 ? 2.214 6.056 20.692 1.00 93.00 232 ASP A C 1
ATOM 1937 O O . ASP A 1 232 ? 2.711 6.292 21.798 1.00 93.00 232 ASP A O 1
ATOM 1941 N N . LYS A 1 233 ? 1.838 7.058 19.878 1.00 92.25 233 LYS A N 1
ATOM 1942 C CA . LYS A 1 233 ? 1.938 8.487 20.213 1.00 92.25 233 LYS A CA 1
ATOM 1943 C C . LYS A 1 233 ? 0.567 9.168 20.150 1.00 92.25 233 LYS A C 1
ATOM 1945 O O . LYS A 1 233 ? 0.100 9.602 19.109 1.00 92.25 233 LYS A O 1
ATOM 1950 N N . ASP A 1 234 ? -0.014 9.456 21.312 1.00 86.69 234 ASP A N 1
ATOM 1951 C CA . ASP A 1 234 ? -1.324 10.128 21.440 1.00 86.69 234 ASP A CA 1
ATOM 1952 C C . ASP A 1 234 ? -1.399 11.595 20.922 1.00 86.69 234 ASP A C 1
ATOM 1954 O O . ASP A 1 234 ? -2.347 12.325 21.246 1.00 86.69 234 ASP A O 1
ATOM 1958 N N . TRP A 1 235 ? -0.377 12.098 20.226 1.00 88.38 235 TRP A N 1
ATOM 1959 C CA . TRP A 1 235 ? -0.312 13.466 19.690 1.00 88.38 235 TRP A CA 1
ATOM 1960 C C . TRP A 1 235 ? -0.119 13.525 18.173 1.00 88.38 235 TRP A C 1
ATOM 1962 O O . TRP A 1 235 ? -0.257 14.602 17.589 1.00 88.38 235 TRP A O 1
ATOM 1972 N N . THR A 1 236 ? 0.193 12.403 17.536 1.00 94.75 236 THR A N 1
ATOM 1973 C CA . THR A 1 236 ? 0.167 12.230 16.084 1.00 94.75 236 THR A CA 1
ATOM 1974 C C . THR A 1 236 ? -1.167 11.598 15.693 1.00 94.75 236 THR A C 1
ATOM 1976 O O . THR A 1 236 ? -1.906 11.088 16.530 1.00 94.75 236 THR A O 1
ATOM 1979 N N . ALA A 1 237 ? -1.544 11.732 14.424 1.00 96.06 237 ALA A N 1
ATOM 1980 C CA . ALA A 1 237 ? -2.737 11.076 13.907 1.00 96.06 237 ALA A CA 1
ATOM 1981 C C . ALA A 1 237 ? -2.606 10.812 12.413 1.00 96.06 237 ALA A C 1
ATOM 1983 O O . ALA A 1 237 ? -2.097 11.663 11.669 1.00 96.06 237 ALA A O 1
ATOM 1984 N N . TRP A 1 238 ? -3.121 9.663 11.984 1.00 97.88 238 TRP A N 1
ATOM 1985 C CA . TRP A 1 238 ? -3.475 9.436 10.594 1.00 97.88 238 TRP A CA 1
ATOM 1986 C C . TRP A 1 238 ? -4.767 10.191 10.295 1.00 97.88 238 TRP A C 1
ATOM 1988 O O . TRP A 1 238 ? -5.751 10.077 11.037 1.00 97.88 238 TRP A O 1
ATOM 1998 N N . LYS A 1 239 ? -4.782 10.935 9.188 1.00 96.31 239 LYS A N 1
ATOM 1999 C CA . LYS A 1 239 ? -5.989 11.588 8.682 1.00 96.31 239 LYS A CA 1
ATOM 2000 C C . LYS A 1 239 ? -6.264 11.157 7.253 1.00 96.31 239 LYS A C 1
ATOM 2002 O O . LYS A 1 239 ? -5.435 11.364 6.368 1.00 96.31 239 LYS A O 1
ATOM 2007 N N . SER A 1 240 ? -7.447 10.594 7.005 1.00 96.31 240 SER A N 1
ATOM 2008 C CA . SER A 1 240 ? -7.884 10.383 5.625 1.00 96.31 240 SER A CA 1
ATOM 2009 C C . SER A 1 240 ? -8.205 11.729 4.979 1.00 96.31 240 SER A C 1
ATOM 2011 O O . SER A 1 240 ? -8.666 12.658 5.636 1.00 96.31 240 SER A O 1
ATOM 2013 N N . GLN A 1 241 ? -7.952 11.851 3.678 1.00 92.69 241 GLN A N 1
ATOM 2014 C CA . GLN A 1 241 ? -8.272 13.081 2.951 1.00 92.69 241 GLN A CA 1
ATOM 2015 C C . GLN A 1 241 ? -9.740 13.124 2.521 1.00 92.69 241 GLN A C 1
ATOM 2017 O O . GLN A 1 241 ? -10.366 14.180 2.518 1.00 92.69 241 GLN A O 1
ATOM 2022 N N . GLU A 1 242 ? -10.299 11.962 2.188 1.00 94.06 242 GLU A N 1
ATOM 2023 C CA . GLU A 1 242 ? -11.719 11.813 1.895 1.00 94.06 242 GLU A CA 1
ATOM 2024 C C . GLU A 1 242 ? -12.532 11.528 3.159 1.00 94.06 242 GLU A C 1
ATOM 2026 O O . GLU A 1 242 ? -12.052 10.879 4.098 1.00 94.06 242 GLU A O 1
ATOM 2031 N N . VAL A 1 243 ? -13.796 11.951 3.128 1.00 95.81 243 VAL A N 1
ATOM 2032 C CA . VAL A 1 243 ? -14.805 11.625 4.141 1.00 95.81 243 VAL A CA 1
ATOM 2033 C C . VAL A 1 243 ? -15.082 10.123 4.207 1.00 95.81 243 VAL A C 1
ATOM 2035 O O . VAL A 1 243 ? -14.867 9.398 3.231 1.00 95.81 243 VAL A O 1
ATOM 2038 N N . ILE A 1 244 ? -15.556 9.638 5.354 1.00 96.69 244 ILE A N 1
ATOM 2039 C CA . ILE A 1 244 ? -15.890 8.222 5.547 1.00 96.69 244 ILE A CA 1
ATOM 2040 C C . ILE A 1 244 ? -17.158 7.891 4.752 1.00 96.69 244 ILE A C 1
ATOM 2042 O O . ILE A 1 244 ? -18.231 8.421 5.026 1.00 96.69 244 ILE A O 1
ATOM 2046 N N . ARG A 1 245 ? -17.051 6.981 3.788 1.00 97.19 245 ARG A N 1
ATOM 2047 C CA . ARG A 1 245 ? -18.175 6.437 3.027 1.00 97.19 245 ARG A CA 1
ATOM 2048 C C . ARG A 1 245 ? -18.714 5.183 3.704 1.00 97.19 245 ARG A C 1
ATOM 2050 O O . ARG A 1 245 ? -18.082 4.570 4.566 1.00 97.19 245 ARG A O 1
ATOM 2057 N N . LYS A 1 246 ? -19.909 4.779 3.281 1.00 97.06 246 LYS A N 1
ATOM 2058 C CA . LYS A 1 246 ? -20.452 3.471 3.638 1.00 97.06 246 LYS A CA 1
ATOM 2059 C C . LYS A 1 246 ? -19.470 2.368 3.219 1.00 97.06 246 LYS A C 1
ATOM 2061 O O . LYS A 1 246 ? -18.915 2.428 2.127 1.00 97.06 246 LYS A O 1
ATOM 2066 N N . ASP A 1 247 ? -19.311 1.371 4.085 1.00 97.12 247 ASP A N 1
ATOM 2067 C CA . ASP A 1 247 ? -18.436 0.206 3.918 1.00 97.12 247 ASP A CA 1
ATOM 2068 C C . ASP A 1 247 ? -16.923 0.503 3.997 1.00 97.12 247 ASP A C 1
ATOM 2070 O O . ASP A 1 247 ? -16.114 -0.425 3.914 1.00 97.12 247 ASP A O 1
ATOM 2074 N N . ASP A 1 248 ? -16.527 1.756 4.263 1.00 98.00 248 ASP A N 1
ATOM 2075 C CA . ASP A 1 248 ? -15.151 2.068 4.648 1.00 98.00 248 ASP A CA 1
ATOM 2076 C C . ASP A 1 248 ? -14.804 1.478 6.012 1.00 98.00 248 ASP A C 1
ATOM 2078 O O . ASP A 1 248 ? -15.658 1.362 6.900 1.00 98.00 248 ASP A O 1
ATOM 2082 N N . TYR A 1 249 ? -13.535 1.105 6.182 1.00 98.12 249 TYR A N 1
ATOM 2083 C CA . TYR A 1 249 ? -13.081 0.469 7.408 1.00 98.12 249 TYR A CA 1
ATOM 2084 C C . TYR A 1 249 ? -11.678 0.867 7.850 1.00 98.12 249 TYR A C 1
ATOM 2086 O O . TYR A 1 249 ? -10.806 1.234 7.057 1.00 98.12 249 TYR A O 1
ATOM 2094 N N . ILE A 1 250 ? -11.467 0.671 9.149 1.00 98.50 250 ILE A N 1
ATOM 2095 C CA . ILE A 1 250 ? -10.155 0.539 9.782 1.00 98.50 250 ILE A CA 1
ATOM 2096 C C . ILE A 1 250 ? -10.058 -0.847 10.421 1.00 98.50 250 ILE A C 1
ATOM 2098 O O . ILE A 1 250 ? -11.060 -1.419 10.855 1.00 98.50 250 ILE A O 1
ATOM 2102 N N . SER A 1 251 ? -8.868 -1.430 10.446 1.00 98.38 251 SER A N 1
ATOM 2103 C CA . SER A 1 251 ? -8.672 -2.818 10.860 1.00 98.38 251 SER A CA 1
ATOM 2104 C C . SER A 1 251 ? -7.255 -3.045 11.378 1.00 98.38 251 SER A C 1
ATOM 2106 O O . SER A 1 251 ? -6.335 -2.313 11.023 1.00 98.38 251 SER A O 1
ATOM 2108 N N . LEU A 1 252 ? -7.083 -4.097 12.179 1.00 98.62 252 LEU A N 1
ATOM 2109 C CA . LEU A 1 252 ? -5.775 -4.613 12.586 1.00 98.62 252 LEU A CA 1
ATOM 2110 C C . LEU A 1 252 ? -5.613 -6.068 12.131 1.00 98.62 252 LEU A C 1
ATOM 2112 O O . LEU A 1 252 ? -6.536 -6.867 12.299 1.00 98.62 252 LEU A O 1
ATOM 2116 N N . ASP A 1 253 ? -4.448 -6.405 11.577 1.00 98.25 253 ASP A N 1
ATOM 2117 C CA . ASP A 1 253 ? -3.936 -7.777 11.442 1.00 98.25 253 ASP A CA 1
ATOM 2118 C C . ASP A 1 253 ? -2.977 -8.008 12.605 1.00 98.25 253 ASP A C 1
ATOM 2120 O O . ASP A 1 253 ? -1.955 -7.340 12.712 1.00 98.25 253 ASP A O 1
ATOM 2124 N N . LEU A 1 254 ? -3.300 -8.953 13.477 1.00 97.69 254 LEU A N 1
ATOM 2125 C CA . LEU A 1 254 ? -2.558 -9.297 14.691 1.00 97.69 254 LEU A CA 1
ATOM 2126 C C . LEU A 1 254 ? -1.348 -10.205 14.391 1.00 97.69 254 LEU A C 1
ATOM 2128 O O . LEU A 1 254 ? -0.739 -10.764 15.302 1.00 97.69 254 LEU A O 1
ATOM 2132 N N . LEU A 1 255 ? -1.018 -10.371 13.103 1.00 96.19 255 LEU A N 1
ATOM 2133 C CA . LEU A 1 255 ? 0.026 -11.207 12.498 1.00 96.19 255 LEU A CA 1
ATOM 2134 C C . LEU A 1 255 ? -0.224 -12.715 12.640 1.00 96.19 255 LEU A C 1
ATOM 2136 O O . LEU A 1 255 ? 0.027 -13.477 11.706 1.00 96.19 255 LEU A O 1
ATOM 2140 N N . PHE A 1 256 ? -0.756 -13.144 13.785 1.00 92.62 256 PHE A N 1
ATOM 2141 C CA . PHE A 1 256 ? -1.052 -14.532 14.119 1.00 92.62 256 PHE A CA 1
ATOM 2142 C C . PHE A 1 256 ? -2.408 -14.654 14.834 1.00 92.62 256 PHE A C 1
ATOM 2144 O O . PHE A 1 256 ? -2.857 -13.704 15.474 1.00 92.62 256 PHE A O 1
ATOM 2151 N N . PRO A 1 257 ? -3.059 -15.829 14.758 1.00 94.56 257 PRO A N 1
ATOM 2152 C CA . PRO A 1 257 ? -4.212 -16.158 15.592 1.00 94.56 257 PRO A CA 1
ATOM 2153 C C . PRO A 1 257 ? -3.921 -15.969 17.086 1.00 94.56 257 PRO A C 1
ATOM 2155 O O . PRO A 1 257 ? -2.974 -16.546 17.622 1.00 94.56 257 PRO A O 1
ATOM 2158 N N . MET A 1 258 ? -4.759 -15.196 17.772 1.00 94.94 258 MET A N 1
ATOM 2159 C CA . MET A 1 258 ? -4.550 -14.841 19.175 1.00 94.94 258 MET A CA 1
ATOM 2160 C C . MET A 1 258 ? -5.219 -15.849 20.116 1.00 94.94 258 MET A C 1
ATOM 2162 O O . MET A 1 258 ? -6.436 -16.015 20.055 1.00 94.94 258 MET A O 1
ATOM 2166 N N . PRO A 1 259 ? -4.483 -16.520 21.020 1.00 94.50 259 PRO A N 1
ATOM 2167 C CA . PRO A 1 259 ? -5.042 -17.607 21.828 1.00 94.50 259 PRO A CA 1
ATOM 2168 C C . PRO A 1 259 ? -5.875 -17.129 23.029 1.00 94.50 259 PRO A C 1
ATOM 2170 O O . PRO A 1 259 ? -6.406 -17.951 23.770 1.00 94.50 259 PRO A O 1
ATOM 2173 N N . PHE A 1 260 ? -5.998 -15.819 23.235 1.00 94.00 260 PHE A N 1
ATOM 2174 C CA . PHE A 1 260 ? -6.678 -15.214 24.377 1.00 94.00 260 PHE A CA 1
ATOM 2175 C C . PHE A 1 260 ? -7.566 -14.036 23.948 1.00 94.00 260 PHE A C 1
ATOM 2177 O O . PHE A 1 260 ? -7.300 -13.416 22.916 1.00 94.00 260 PHE A O 1
ATOM 2184 N N . PRO A 1 261 ? -8.594 -13.697 24.752 1.00 95.06 261 PRO A N 1
ATOM 2185 C CA . PRO A 1 261 ? -9.401 -12.498 24.557 1.00 95.06 261 PRO A CA 1
ATOM 2186 C C . PRO A 1 261 ? -8.565 -11.219 24.532 1.00 95.06 261 PRO A C 1
ATOM 2188 O O . PRO A 1 261 ? -7.606 -11.064 25.298 1.00 95.06 261 PRO A O 1
ATOM 2191 N N . LEU A 1 262 ? -8.995 -10.264 23.712 1.00 96.31 262 LEU A N 1
ATOM 2192 C CA . LEU A 1 262 ? -8.313 -8.989 23.528 1.00 96.31 262 LEU A CA 1
ATOM 2193 C C . LEU A 1 262 ? -9.197 -7.808 23.898 1.00 96.31 262 LEU A C 1
ATOM 2195 O O . LEU A 1 262 ? -10.408 -7.805 23.671 1.00 96.31 262 LEU A O 1
ATOM 2199 N N . ILE A 1 263 ? -8.551 -6.786 24.447 1.00 97.50 263 ILE A N 1
ATOM 2200 C CA . ILE A 1 263 ? -9.119 -5.456 24.626 1.00 97.50 263 ILE A CA 1
ATOM 2201 C C . ILE A 1 263 ? -8.484 -4.562 23.571 1.00 97.50 263 ILE A C 1
ATOM 2203 O O . ILE A 1 263 ? -7.258 -4.467 23.507 1.00 97.50 263 ILE A O 1
ATOM 2207 N N . PHE A 1 264 ? -9.322 -3.917 22.774 1.00 97.50 264 PHE A N 1
ATOM 2208 C CA . PHE A 1 264 ? -8.926 -2.950 21.765 1.00 97.50 264 PHE A CA 1
ATOM 2209 C C . PHE A 1 264 ? -9.165 -1.541 22.283 1.00 97.50 264 PHE A C 1
ATOM 2211 O O . PHE A 1 264 ? -10.186 -1.276 22.925 1.00 97.50 264 PHE A O 1
ATOM 2218 N N . THR A 1 265 ? -8.222 -0.662 21.975 1.00 97.06 265 THR A N 1
ATOM 2219 C CA . THR A 1 265 ? -8.255 0.755 22.315 1.00 97.06 265 THR A CA 1
ATOM 2220 C C . THR A 1 265 ? -8.146 1.553 21.029 1.00 97.06 265 THR A C 1
ATOM 2222 O O . THR A 1 265 ? -7.330 1.241 20.168 1.00 97.06 265 THR A O 1
ATOM 2225 N N . LEU A 1 266 ? -8.986 2.570 20.896 1.00 96.88 266 LEU A N 1
ATOM 2226 C CA . LEU A 1 266 ? -9.034 3.438 19.734 1.00 96.88 266 LEU A CA 1
ATOM 2227 C C . LEU A 1 266 ? -9.154 4.894 20.202 1.00 96.88 266 LEU A C 1
ATOM 2229 O O . LEU A 1 266 ? -10.118 5.238 20.890 1.00 96.88 266 LEU A O 1
ATOM 2233 N N . ILE A 1 267 ? -8.189 5.741 19.845 1.00 96.38 267 ILE A N 1
ATOM 2234 C CA . ILE A 1 267 ? -8.213 7.188 20.099 1.00 96.38 267 ILE A CA 1
ATOM 2235 C C . ILE A 1 267 ? -8.506 7.898 18.781 1.00 96.38 267 ILE A C 1
ATOM 2237 O O . ILE A 1 267 ? -7.762 7.742 17.814 1.00 96.38 267 ILE A O 1
ATOM 2241 N N . VAL A 1 268 ? -9.600 8.660 18.721 1.00 94.88 268 VAL A N 1
ATOM 2242 C CA . VAL A 1 268 ? -10.069 9.263 17.463 1.00 94.88 268 VAL A CA 1
ATOM 2243 C C . VAL A 1 268 ? -10.632 10.667 17.607 1.00 94.88 268 VAL A C 1
ATOM 2245 O O . VAL A 1 268 ? -11.163 11.048 18.648 1.00 94.88 268 VAL A O 1
ATOM 2248 N N . ASP A 1 269 ? -10.575 11.399 16.503 1.00 93.12 269 ASP A N 1
ATOM 2249 C CA . ASP A 1 269 ? -11.207 12.697 16.266 1.00 93.12 269 ASP A CA 1
ATOM 2250 C C . ASP A 1 269 ? -12.526 12.503 15.492 1.00 93.12 269 ASP A C 1
ATOM 2252 O O . ASP A 1 269 ? -12.583 12.668 14.275 1.00 93.12 269 ASP A O 1
ATOM 2256 N N . HIS A 1 270 ? -13.556 12.002 16.184 1.00 90.62 270 HIS A N 1
ATOM 2257 C CA . HIS A 1 270 ? -14.842 11.582 15.604 1.00 90.62 270 HIS A CA 1
ATOM 2258 C C . HIS A 1 270 ? -16.020 12.038 16.473 1.00 90.62 270 HIS A C 1
ATOM 2260 O O . HIS A 1 270 ? -15.886 12.233 17.682 1.00 90.62 270 HIS A O 1
ATOM 2266 N N . HIS A 1 271 ? -17.218 12.105 15.887 1.00 88.81 271 HIS A N 1
ATOM 2267 C CA . HIS A 1 271 ? -18.449 12.253 16.662 1.00 88.81 271 HIS A CA 1
ATOM 2268 C C . HIS A 1 271 ? -18.813 10.947 17.389 1.00 88.81 271 HIS A C 1
ATOM 2270 O O . HIS A 1 271 ? -18.653 9.845 16.866 1.00 88.81 271 HIS A O 1
ATOM 2276 N N . ARG A 1 272 ? -19.345 11.058 18.616 1.00 89.81 272 ARG A N 1
ATOM 2277 C CA . ARG A 1 272 ? -19.673 9.895 19.467 1.00 89.81 272 ARG A CA 1
ATOM 2278 C C . ARG A 1 272 ? -20.695 8.947 18.830 1.00 89.81 272 ARG A C 1
ATOM 2280 O O . ARG A 1 272 ? -20.681 7.755 19.129 1.00 89.81 272 ARG A O 1
ATOM 2287 N N . ASP A 1 273 ? -21.579 9.453 17.977 1.00 91.06 273 ASP A N 1
ATOM 2288 C CA . ASP A 1 273 ? -22.602 8.658 17.295 1.00 91.06 273 ASP A CA 1
ATOM 2289 C C . ASP A 1 273 ? -22.019 7.672 16.268 1.00 91.06 273 ASP A C 1
ATOM 2291 O O . ASP A 1 273 ? -22.685 6.679 15.955 1.00 91.06 273 ASP A O 1
ATOM 2295 N N . TYR A 1 274 ? -20.775 7.876 15.812 1.00 90.38 274 TYR A N 1
ATOM 2296 C CA . TYR A 1 274 ? -20.037 6.917 14.981 1.00 90.38 274 TYR A CA 1
ATOM 2297 C C . TYR A 1 274 ? -19.975 5.527 15.624 1.00 90.38 274 TYR A C 1
ATOM 2299 O O . TYR A 1 274 ? -20.206 4.519 14.963 1.00 90.38 274 TYR A O 1
ATOM 2307 N N . PHE A 1 275 ? -19.781 5.474 16.944 1.00 90.00 275 PHE A N 1
ATOM 2308 C CA . PHE A 1 275 ? -19.617 4.233 17.707 1.00 90.00 275 PHE A CA 1
ATOM 2309 C C . PHE A 1 275 ? -20.930 3.588 18.164 1.00 90.00 275 PHE A C 1
ATOM 2311 O O . PHE A 1 275 ? -20.920 2.667 18.984 1.00 90.00 275 PHE A O 1
ATOM 2318 N N . SER A 1 276 ? -22.075 4.058 17.668 1.00 88.00 276 SER A N 1
ATOM 2319 C CA . SER A 1 276 ? -23.349 3.393 17.941 1.00 88.00 276 SER A CA 1
ATOM 2320 C C . SER A 1 276 ? -23.469 2.081 17.159 1.00 88.00 276 SER A C 1
ATOM 2322 O O . SER A 1 276 ? -22.961 1.945 16.045 1.00 88.00 276 SER A O 1
ATOM 2324 N N . SER A 1 277 ? -24.201 1.113 17.715 1.00 82.75 277 SER A N 1
ATOM 2325 C CA . SER A 1 277 ? -24.386 -0.210 17.101 1.00 82.75 277 SER A CA 1
ATOM 2326 C C . SER A 1 277 ? -25.105 -0.190 15.745 1.00 82.75 277 SER A C 1
ATOM 2328 O O . SER A 1 277 ? -25.060 -1.173 15.011 1.00 82.75 277 SER A O 1
ATOM 2330 N N . LEU A 1 278 ? -25.771 0.917 15.408 1.00 85.62 278 LEU A N 1
ATOM 2331 C CA . LEU A 1 278 ? -26.429 1.123 14.117 1.00 85.62 278 LEU A CA 1
ATOM 2332 C C . LEU A 1 278 ? -25.463 1.632 13.041 1.00 85.62 278 LEU A C 1
ATOM 2334 O O . LEU A 1 278 ? -25.698 1.405 11.854 1.00 85.62 278 LEU A O 1
ATOM 2338 N N . ASN A 1 279 ? -24.389 2.301 13.456 1.00 91.94 279 ASN A N 1
ATOM 2339 C CA . ASN A 1 279 ? -23.498 3.062 12.585 1.00 91.94 279 ASN A CA 1
ATOM 2340 C C . ASN A 1 279 ? -22.166 2.357 12.291 1.00 91.94 279 ASN A C 1
ATOM 2342 O O . ASN A 1 279 ? -21.443 2.759 11.378 1.00 91.94 279 ASN A O 1
ATOM 2346 N N . MET A 1 280 ? -21.851 1.294 13.034 1.00 93.62 280 MET A N 1
ATOM 2347 C CA . MET A 1 280 ? -20.599 0.563 12.895 1.00 93.62 280 MET A CA 1
ATOM 2348 C C . MET A 1 280 ? -20.799 -0.943 13.083 1.00 93.62 280 MET A C 1
ATOM 2350 O O . MET A 1 280 ? -21.532 -1.392 13.964 1.00 93.62 280 MET A O 1
ATOM 2354 N N . LYS A 1 281 ? -20.094 -1.735 12.272 1.00 95.25 281 LYS A N 1
ATOM 2355 C CA . LYS A 1 281 ? -19.956 -3.186 12.439 1.00 95.25 281 LYS A CA 1
ATOM 2356 C C . LYS A 1 281 ? -18.569 -3.510 12.973 1.00 95.25 281 LYS A C 1
ATOM 2358 O O . LYS A 1 281 ? -17.586 -2.968 12.478 1.00 95.25 281 LYS A O 1
ATOM 2363 N N . ILE A 1 282 ? -18.495 -4.445 13.916 1.00 96.50 282 ILE A N 1
ATOM 2364 C CA . ILE A 1 282 ? -17.241 -5.091 14.308 1.00 96.50 282 ILE A CA 1
ATOM 2365 C C . ILE A 1 282 ? -17.236 -6.483 13.686 1.00 96.50 282 ILE A C 1
ATOM 2367 O O . ILE A 1 282 ? -18.141 -7.287 13.928 1.00 96.50 282 ILE A O 1
ATOM 2371 N N . GLN A 1 283 ? -16.235 -6.745 12.856 1.00 97.44 283 GLN A N 1
ATOM 2372 C CA . GLN A 1 283 ? -16.037 -8.018 12.179 1.00 97.44 283 GLN A CA 1
ATOM 2373 C C . GLN A 1 283 ? -14.692 -8.611 12.587 1.00 97.44 283 GLN A C 1
ATOM 2375 O O . GLN A 1 283 ? -13.716 -7.884 12.761 1.00 97.44 283 GLN A O 1
ATOM 2380 N N . ILE A 1 284 ? -14.635 -9.932 12.712 1.00 97.88 284 ILE A N 1
ATOM 2381 C CA . ILE A 1 284 ? -13.400 -10.674 12.969 1.00 97.88 284 ILE A CA 1
ATOM 2382 C C . ILE A 1 284 ? -13.104 -11.623 11.814 1.00 97.88 284 ILE A C 1
ATOM 2384 O O . ILE A 1 284 ? -14.013 -12.049 11.097 1.00 97.88 284 ILE A O 1
ATOM 2388 N N . SER A 1 285 ? -11.833 -11.967 11.641 1.00 97.94 285 SER A N 1
ATOM 2389 C CA . SER A 1 285 ? -11.424 -13.027 10.723 1.00 97.94 285 SER A CA 1
ATOM 2390 C C . SER A 1 285 ? -10.260 -13.834 11.284 1.00 97.94 285 SER A C 1
ATOM 2392 O O . SER A 1 285 ? -9.384 -13.318 11.983 1.00 97.94 285 SER A O 1
ATOM 2394 N N . TYR A 1 286 ? -10.249 -15.118 10.944 1.00 96.44 286 TYR A N 1
ATOM 2395 C CA . TYR A 1 286 ? -9.178 -16.058 11.268 1.00 96.44 286 TYR A CA 1
ATOM 2396 C C . TYR A 1 286 ? -8.102 -16.102 10.172 1.00 96.44 286 TYR A C 1
ATOM 2398 O O . TYR A 1 286 ? -6.947 -16.418 10.446 1.00 96.44 286 TYR A O 1
ATOM 2406 N N . ASN A 1 287 ? -8.468 -15.764 8.930 1.00 92.75 287 ASN A N 1
ATOM 2407 C CA . ASN A 1 287 ? -7.633 -15.937 7.736 1.00 92.75 287 ASN A CA 1
ATOM 2408 C C . ASN A 1 287 ? -7.534 -14.678 6.850 1.00 92.75 287 ASN A C 1
ATOM 2410 O O . ASN A 1 287 ? -6.726 -14.648 5.927 1.00 92.75 287 ASN A O 1
ATOM 2414 N N . GLY A 1 288 ? -8.326 -13.640 7.130 1.00 92.50 288 GLY A N 1
ATOM 2415 C CA . GLY A 1 288 ? -8.384 -12.398 6.355 1.00 92.50 288 GLY A CA 1
ATOM 2416 C C . GLY A 1 288 ? -9.263 -12.484 5.101 1.00 92.50 288 GLY A C 1
ATOM 2417 O O . GLY A 1 288 ? -9.358 -11.501 4.369 1.00 92.50 288 GLY A O 1
ATOM 2418 N N . ILE A 1 289 ? -9.908 -13.630 4.862 1.00 91.62 289 ILE A N 1
ATOM 2419 C CA . ILE A 1 289 ? -10.783 -13.907 3.712 1.00 91.62 289 ILE A CA 1
ATOM 2420 C C . ILE A 1 289 ? -12.235 -13.972 4.187 1.00 91.62 289 ILE A C 1
ATOM 2422 O O . ILE A 1 289 ? -13.082 -13.225 3.702 1.00 91.62 289 ILE A O 1
ATOM 2426 N N . ASP A 1 290 ? -12.503 -14.815 5.183 1.00 95.19 290 ASP A N 1
ATOM 2427 C CA . ASP A 1 290 ? -13.839 -15.031 5.726 1.00 95.19 290 ASP A CA 1
ATOM 2428 C C . ASP A 1 290 ? -14.064 -14.104 6.917 1.00 95.19 290 ASP A C 1
ATOM 2430 O O . ASP A 1 290 ? -13.346 -14.170 7.920 1.00 95.19 290 ASP A O 1
ATOM 2434 N N . TRP A 1 291 ? -15.054 -13.222 6.805 1.00 96.75 291 TRP A N 1
ATOM 2435 C CA . TRP A 1 291 ? -15.352 -12.209 7.815 1.00 96.75 291 TRP A CA 1
ATOM 2436 C C . TRP A 1 291 ? -16.655 -12.526 8.538 1.00 96.75 291 TRP A C 1
ATOM 2438 O O . TRP A 1 291 ? -17.710 -12.656 7.919 1.00 96.75 291 TRP A O 1
ATOM 2448 N N . ILE A 1 292 ? -16.587 -12.583 9.865 1.00 96.44 292 ILE A N 1
ATOM 2449 C CA . ILE A 1 292 ? -17.728 -12.861 10.737 1.00 96.44 292 ILE A CA 1
ATOM 2450 C C . ILE A 1 292 ? -18.097 -11.568 11.452 1.00 96.44 292 ILE A C 1
ATOM 2452 O O . ILE A 1 292 ? -17.268 -10.980 12.144 1.00 96.44 292 ILE A O 1
ATOM 2456 N N . GLN A 1 293 ? -19.339 -11.114 11.290 1.00 95.31 293 GLN A N 1
ATOM 2457 C CA . GLN A 1 293 ? -19.862 -9.993 12.067 1.00 95.31 293 GLN A CA 1
ATOM 2458 C C . GLN A 1 293 ? -20.199 -10.466 13.482 1.00 95.31 293 GLN A C 1
ATOM 2460 O O . GLN A 1 293 ? -20.974 -11.407 13.652 1.00 95.31 293 GLN A O 1
ATOM 2465 N N . LEU A 1 294 ? -19.652 -9.792 14.494 1.00 92.62 294 LEU A N 1
ATOM 2466 C CA . LEU A 1 294 ? -19.978 -10.088 15.885 1.00 92.62 294 LEU A CA 1
ATOM 2467 C C . LEU A 1 294 ? -21.420 -9.662 16.190 1.00 92.62 294 LEU A C 1
ATOM 2469 O O . LEU A 1 294 ? -21.820 -8.527 15.913 1.00 92.62 294 LEU A O 1
ATOM 2473 N N . SER A 1 295 ? -22.200 -10.587 16.752 1.00 87.38 295 SER A N 1
ATOM 2474 C CA . SER A 1 295 ? -23.587 -10.371 17.163 1.00 87.38 295 SER A CA 1
ATOM 2475 C C . SER A 1 295 ? -23.867 -11.113 18.481 1.00 87.38 295 SER A C 1
ATOM 2477 O O . SER A 1 295 ? -23.715 -12.335 18.514 1.00 87.38 295 SER A O 1
ATOM 2479 N N . PRO A 1 296 ? -24.278 -10.417 19.560 1.00 85.31 296 PRO A N 1
ATOM 2480 C CA . PRO A 1 296 ? -24.440 -8.965 19.642 1.00 85.31 296 PRO A CA 1
ATOM 2481 C C . PRO A 1 296 ? -23.100 -8.226 19.490 1.00 85.31 296 PRO A C 1
ATOM 2483 O O . PRO A 1 296 ? -22.036 -8.778 19.764 1.00 85.31 296 PRO A O 1
ATOM 2486 N N . LEU A 1 297 ? -23.155 -6.966 19.049 1.00 87.19 297 LEU A N 1
ATOM 2487 C CA . LEU A 1 297 ? -21.966 -6.116 18.959 1.00 87.19 297 LEU A CA 1
ATOM 2488 C C . LEU A 1 297 ? -21.312 -5.968 20.344 1.00 87.19 297 LEU A C 1
ATOM 2490 O O . LEU A 1 297 ? -22.028 -5.707 21.319 1.00 87.19 297 LEU A O 1
ATOM 2494 N N . PRO A 1 298 ? -19.974 -6.085 20.445 1.00 91.12 298 PRO A N 1
ATOM 2495 C CA . PRO A 1 298 ? -19.254 -5.761 21.666 1.00 91.12 298 PRO A CA 1
ATOM 2496 C C . PRO A 1 298 ? -19.639 -4.379 22.190 1.00 91.12 298 PRO A C 1
ATOM 2498 O O . PRO A 1 298 ? -19.731 -3.415 21.428 1.00 91.12 298 PRO A O 1
ATOM 2501 N N . LYS A 1 299 ? -19.848 -4.270 23.505 1.00 91.88 299 LYS A N 1
ATOM 2502 C CA . LYS A 1 299 ? -20.085 -2.973 24.141 1.00 91.88 299 LYS A CA 1
ATOM 2503 C C . LYS A 1 299 ? -18.829 -2.112 23.986 1.00 91.88 299 LYS A C 1
ATOM 2505 O O . LYS A 1 299 ? -17.755 -2.516 24.425 1.00 91.88 299 LYS A O 1
ATOM 2510 N N . ILE A 1 300 ? -18.997 -0.931 23.398 1.00 94.81 300 ILE A N 1
ATOM 2511 C CA . ILE A 1 300 ? -17.933 0.062 23.242 1.00 94.81 300 ILE A CA 1
ATOM 2512 C C . ILE A 1 300 ? -18.083 1.102 24.343 1.00 94.81 300 ILE A C 1
ATOM 2514 O O . ILE A 1 300 ? -19.101 1.787 24.450 1.00 94.81 300 ILE A O 1
ATOM 2518 N N . GLU A 1 301 ? -17.063 1.212 25.179 1.00 95.81 301 GLU A N 1
ATOM 2519 C CA . GLU A 1 301 ? -16.959 2.247 26.194 1.00 95.81 301 GLU A CA 1
ATOM 2520 C C . GLU A 1 301 ? -16.304 3.478 25.574 1.00 95.81 301 GLU A C 1
ATOM 2522 O O . GLU A 1 301 ? -15.132 3.441 25.209 1.00 95.81 301 GLU A O 1
ATOM 2527 N N . VAL A 1 302 ? -17.067 4.565 25.439 1.00 95.69 302 VAL A N 1
ATOM 2528 C CA . VAL A 1 302 ? -16.596 5.812 24.823 1.00 95.69 302 VAL A CA 1
ATOM 2529 C C . VAL A 1 302 ? -16.408 6.878 25.895 1.00 95.69 302 VAL A C 1
ATOM 2531 O O . VAL A 1 302 ? -17.380 7.312 26.520 1.00 95.69 302 VAL A O 1
ATOM 2534 N N . ARG A 1 303 ? -15.182 7.370 26.069 1.00 94.94 303 ARG A N 1
ATOM 2535 C CA . ARG A 1 303 ? -14.833 8.461 26.987 1.00 94.94 303 ARG A CA 1
ATOM 2536 C C . ARG A 1 303 ? -14.281 9.649 26.207 1.00 94.94 303 ARG A C 1
ATOM 2538 O O . ARG A 1 303 ? -13.344 9.496 25.438 1.00 94.94 303 ARG A O 1
ATOM 2545 N N . GLN A 1 304 ? -14.817 10.839 26.450 1.00 93.94 304 GLN A N 1
ATOM 2546 C CA . GLN A 1 304 ? -14.242 12.069 25.910 1.00 93.94 304 GLN A CA 1
ATOM 2547 C C . GLN A 1 304 ? -12.937 12.399 26.647 1.00 93.94 304 GLN A C 1
ATOM 2549 O O . GLN A 1 304 ? -12.885 12.358 27.878 1.00 93.94 304 GLN A O 1
ATOM 2554 N N . LEU A 1 305 ? -11.882 12.698 25.899 1.00 91.44 305 LEU A N 1
ATOM 2555 C CA . LEU A 1 305 ? -10.601 13.145 26.426 1.00 91.44 305 LEU A CA 1
ATOM 2556 C C . LEU A 1 305 ? -10.572 14.680 26.518 1.00 91.44 305 LEU A C 1
ATOM 2558 O O . LEU A 1 305 ? -11.235 15.368 25.741 1.00 91.44 305 LEU A O 1
ATOM 2562 N N . PRO A 1 306 ? -9.783 15.246 27.448 1.00 86.12 306 PRO A N 1
ATOM 2563 C CA . PRO A 1 306 ? -9.640 16.697 27.577 1.00 86.12 306 PRO A CA 1
ATOM 2564 C C . PRO A 1 306 ? -8.889 17.330 26.396 1.00 86.12 306 PRO A C 1
ATOM 2566 O O . PRO A 1 306 ? -8.975 18.536 26.193 1.00 86.12 306 PRO A O 1
ATOM 2569 N N . ARG A 1 307 ? -8.156 16.527 25.617 1.00 84.12 307 ARG A N 1
ATOM 2570 C CA . ARG A 1 307 ? -7.426 16.974 24.428 1.00 84.12 307 ARG A CA 1
ATOM 2571 C C . ARG A 1 307 ? -8.391 17.227 23.272 1.00 84.12 307 ARG A C 1
ATOM 2573 O O . ARG A 1 307 ? -9.347 16.472 23.080 1.00 84.12 307 ARG A O 1
ATOM 2580 N N . THR A 1 308 ? -8.119 18.273 22.503 1.00 81.94 308 THR A N 1
ATOM 2581 C CA . THR A 1 308 ? -8.821 18.546 21.249 1.00 81.94 308 THR A CA 1
ATOM 2582 C C . THR A 1 308 ? -8.185 17.786 20.093 1.00 81.94 308 THR A C 1
ATOM 2584 O O . THR A 1 308 ? -6.988 17.489 20.122 1.00 81.94 308 THR A O 1
ATOM 2587 N N . GLY A 1 309 ? -8.989 17.502 19.073 1.00 76.31 309 GLY A N 1
ATOM 2588 C CA . GLY A 1 309 ? -8.526 17.034 17.780 1.00 76.31 309 GLY A CA 1
ATOM 2589 C C . GLY A 1 309 ? -7.612 18.045 17.092 1.00 76.31 309 GLY A C 1
ATOM 2590 O O . GLY A 1 309 ? -7.442 19.186 17.531 1.00 76.31 309 GLY A O 1
ATOM 2591 N N . LEU A 1 310 ? -7.019 17.618 15.980 1.00 72.88 310 LEU A N 1
ATOM 2592 C CA . LEU A 1 310 ? -6.146 18.453 15.148 1.00 72.88 310 LEU A CA 1
ATOM 2593 C C . LEU A 1 310 ? -6.897 19.644 14.531 1.00 72.88 310 LEU A C 1
ATOM 2595 O O . LEU A 1 310 ? -6.264 20.598 14.092 1.00 72.88 310 LEU A O 1
ATOM 2599 N N . ASP A 1 311 ? -8.230 19.602 14.483 1.00 70.19 311 ASP A N 1
ATOM 2600 C CA . ASP A 1 311 ? -9.055 20.735 14.059 1.00 70.19 311 ASP A CA 1
ATOM 2601 C C . ASP A 1 311 ? -9.182 21.834 15.141 1.00 70.19 311 ASP A C 1
ATOM 2603 O O . ASP A 1 311 ? -9.683 22.925 14.860 1.00 70.19 311 ASP A O 1
ATOM 2607 N N . GLY A 1 312 ? -8.724 21.552 16.369 1.00 71.38 312 GLY A N 1
ATOM 2608 C CA . GLY A 1 312 ? -8.808 22.427 17.537 1.00 71.38 312 GLY A CA 1
ATOM 2609 C C . GLY A 1 312 ? -10.228 22.654 18.065 1.00 71.38 312 GLY A C 1
ATOM 2610 O O . GLY A 1 312 ? -10.420 23.538 18.899 1.00 71.38 312 GLY A O 1
ATOM 2611 N N . ARG A 1 313 ? -11.228 21.915 17.572 1.00 66.62 313 ARG A N 1
ATOM 2612 C CA . ARG A 1 313 ? -12.658 22.162 17.821 1.00 66.62 313 ARG A CA 1
ATOM 2613 C C . ARG A 1 313 ? -13.374 20.948 18.391 1.00 66.62 313 ARG A C 1
ATOM 2615 O O . ARG A 1 313 ? -14.226 21.111 19.262 1.00 66.62 313 ARG A O 1
ATOM 2622 N N . THR A 1 314 ? -13.054 19.749 17.925 1.00 75.06 314 THR A N 1
ATOM 2623 C CA . THR A 1 314 ? -13.610 18.505 18.459 1.00 75.06 314 THR A CA 1
ATOM 2624 C C . THR A 1 314 ? -12.773 18.021 19.636 1.00 75.06 314 THR A C 1
ATOM 2626 O O . THR A 1 314 ? -11.574 18.280 19.734 1.00 75.06 314 THR A O 1
ATOM 2629 N N . HIS A 1 315 ? -13.400 17.307 20.567 1.00 79.75 315 HIS A N 1
ATOM 2630 C CA . HIS A 1 315 ? -12.663 16.572 21.589 1.00 79.75 315 HIS A CA 1
ATOM 2631 C C . HIS A 1 315 ? -12.346 15.169 21.096 1.00 79.75 315 HIS A C 1
ATOM 2633 O O . HIS A 1 315 ? -13.191 14.524 20.475 1.00 79.75 315 HIS A O 1
ATOM 2639 N N . LEU A 1 316 ? -11.161 14.672 21.448 1.00 93.00 316 LEU A N 1
ATOM 2640 C CA . LEU A 1 316 ? -10.803 13.290 21.162 1.00 93.00 316 LEU A CA 1
ATOM 2641 C C . LEU A 1 316 ? -11.682 12.323 21.956 1.00 93.00 316 LEU A C 1
ATOM 2643 O O . LEU A 1 316 ? -12.022 12.566 23.118 1.00 93.00 316 LEU A O 1
ATOM 2647 N N . LEU A 1 317 ? -12.015 11.196 21.342 1.00 94.50 317 LEU A N 1
ATOM 2648 C CA . LEU A 1 317 ? -12.719 10.091 21.975 1.00 94.50 317 LEU A CA 1
ATOM 2649 C C . LEU A 1 317 ? -11.756 8.930 22.198 1.00 94.50 317 LEU A C 1
ATOM 2651 O O . LEU A 1 317 ? -11.089 8.482 21.273 1.00 94.50 317 LEU A O 1
ATOM 2655 N N . LEU A 1 318 ? -11.734 8.417 23.425 1.00 95.88 318 LEU A N 1
ATOM 2656 C CA . LEU A 1 318 ? -11.142 7.136 23.784 1.00 95.88 318 LEU A CA 1
ATOM 2657 C C . LEU A 1 318 ? -12.238 6.073 23.748 1.00 95.88 318 LEU A C 1
ATOM 2659 O O . LEU A 1 318 ? -13.176 6.127 24.546 1.00 95.88 318 LEU A O 1
ATOM 2663 N N . CYS A 1 319 ? -12.106 5.115 22.842 1.00 96.31 319 CYS A N 1
ATOM 2664 C CA . CYS A 1 319 ? -13.047 4.025 22.650 1.00 96.31 319 CYS A CA 1
ATOM 2665 C C . CYS A 1 319 ? -12.381 2.702 23.024 1.00 96.31 319 CYS A C 1
ATOM 2667 O O . CYS A 1 319 ? -11.351 2.345 22.458 1.00 96.31 319 CYS A O 1
ATOM 2669 N N . THR A 1 320 ? -12.990 1.964 23.949 1.00 97.19 320 THR A N 1
ATOM 2670 C CA . THR A 1 320 ? -12.489 0.661 24.399 1.00 97.19 320 THR A CA 1
ATOM 2671 C C . THR A 1 320 ? -13.552 -0.401 24.185 1.00 97.19 320 THR A C 1
ATOM 2673 O O . THR A 1 320 ? -14.708 -0.209 24.563 1.00 97.19 320 THR A O 1
ATOM 2676 N N . PHE A 1 321 ? -13.181 -1.540 23.610 1.00 96.31 321 PHE A N 1
ATOM 2677 C CA . PHE A 1 321 ? -14.079 -2.686 23.470 1.00 96.31 321 PHE A CA 1
ATOM 2678 C C . PHE A 1 321 ? -13.314 -4.001 23.595 1.00 96.31 321 PHE A C 1
ATOM 2680 O O . PHE A 1 321 ? -12.109 -4.071 23.358 1.00 96.31 321 PHE A O 1
ATOM 2687 N N . GLN A 1 322 ? -14.020 -5.055 23.995 1.00 95.81 322 GLN A N 1
ATOM 2688 C CA . GLN A 1 322 ? -13.436 -6.376 24.204 1.00 95.81 322 GLN A CA 1
ATOM 2689 C C . GLN A 1 322 ? -13.989 -7.373 23.188 1.00 95.81 322 GLN A C 1
ATOM 2691 O O . GLN A 1 322 ? -15.203 -7.476 23.026 1.00 95.81 322 GLN A O 1
ATOM 2696 N N . ILE A 1 323 ? -13.100 -8.158 22.583 1.00 95.56 323 ILE A N 1
ATOM 2697 C CA . ILE A 1 323 ? -13.459 -9.343 21.799 1.00 95.56 323 ILE A CA 1
ATOM 2698 C C . ILE A 1 323 ? -13.097 -10.576 22.632 1.00 95.56 323 ILE A C 1
ATOM 2700 O O . ILE A 1 323 ? -11.971 -10.697 23.124 1.00 95.56 323 ILE A O 1
ATOM 2704 N N . ARG A 1 324 ? -14.081 -11.453 22.865 1.00 93.75 324 ARG A N 1
ATOM 2705 C CA . ARG A 1 324 ? -13.932 -12.643 23.726 1.00 93.75 324 ARG A CA 1
ATOM 2706 C C . ARG A 1 324 ? -13.524 -13.879 22.936 1.00 93.75 324 ARG A C 1
ATOM 2708 O O . ARG A 1 324 ? -12.970 -14.811 23.508 1.00 93.75 324 ARG A O 1
ATOM 2715 N N . GLU A 1 325 ? -13.806 -13.867 21.644 1.00 93.19 325 GLU A N 1
ATOM 2716 C CA . GLU A 1 325 ? -13.435 -14.877 20.676 1.00 93.19 325 GLU A CA 1
ATOM 2717 C C . GLU A 1 325 ? -11.911 -15.009 20.620 1.00 93.19 325 GLU A C 1
ATOM 2719 O O . GLU A 1 325 ? -11.180 -14.024 20.512 1.00 93.19 325 GLU A O 1
ATOM 2724 N N . THR A 1 326 ? -11.434 -16.247 20.691 1.00 94.12 326 THR A N 1
ATOM 2725 C CA . THR A 1 326 ? -10.020 -16.593 20.538 1.00 94.12 326 THR A CA 1
ATOM 2726 C C . THR A 1 326 ? -9.762 -17.133 19.134 1.00 94.12 326 THR A C 1
ATOM 2728 O O . THR A 1 326 ? -10.687 -17.393 18.362 1.00 94.12 326 THR A O 1
ATOM 2731 N N . GLY A 1 327 ? -8.489 -17.253 18.770 1.00 95.12 327 GLY A N 1
ATOM 2732 C CA . GLY A 1 327 ? -8.019 -17.615 17.435 1.00 95.12 327 GLY A CA 1
ATOM 2733 C C . GLY A 1 327 ? -8.136 -16.485 16.410 1.00 95.12 327 GLY A C 1
ATOM 2734 O O . GLY A 1 327 ? -7.697 -16.656 15.276 1.00 95.12 327 GLY A O 1
ATOM 2735 N N . ILE A 1 328 ? -8.693 -15.328 16.778 1.00 95.94 328 ILE A N 1
ATOM 2736 C CA . ILE A 1 328 ? -8.837 -14.201 15.857 1.00 95.94 328 ILE A CA 1
ATOM 2737 C C . ILE A 1 328 ? -7.461 -13.712 15.407 1.00 95.94 328 ILE A C 1
ATOM 2739 O O . ILE A 1 328 ? -6.541 -13.594 16.217 1.00 95.94 328 ILE A O 1
ATOM 2743 N N . ARG A 1 329 ? -7.325 -13.423 14.114 1.00 96.75 329 ARG A N 1
ATOM 2744 C CA . ARG A 1 329 ? -6.140 -12.765 13.555 1.00 96.75 329 ARG A CA 1
ATOM 2745 C C . ARG A 1 329 ? -6.459 -11.349 13.101 1.00 96.75 329 ARG A C 1
ATOM 2747 O O . ARG A 1 329 ? -5.608 -10.483 13.211 1.00 96.75 329 ARG A O 1
ATOM 2754 N N . PHE A 1 330 ? -7.669 -11.099 12.618 1.00 98.25 330 PHE A N 1
ATOM 2755 C CA . PHE A 1 330 ? -8.069 -9.785 12.135 1.00 98.25 330 PHE A CA 1
ATOM 2756 C C . PHE A 1 330 ? -9.272 -9.262 12.906 1.00 98.25 330 PHE A C 1
ATOM 2758 O O . PHE A 1 330 ? -10.200 -10.019 13.200 1.00 98.25 330 PHE A O 1
ATOM 2765 N N . VAL A 1 331 ? -9.279 -7.956 13.156 1.00 98.12 331 VAL A N 1
ATOM 2766 C CA . VAL A 1 331 ? -10.450 -7.200 13.614 1.00 98.12 331 VAL A CA 1
ATOM 2767 C C . VAL A 1 331 ? -10.678 -6.024 12.677 1.00 98.12 331 VAL A C 1
ATOM 2769 O O . VAL A 1 331 ? -9.735 -5.319 12.339 1.00 98.12 331 VAL A O 1
ATOM 2772 N N . LYS A 1 332 ? -11.926 -5.794 12.275 1.00 97.75 332 LYS A N 1
ATOM 2773 C CA . LYS A 1 332 ? -12.325 -4.737 11.345 1.00 97.75 332 LYS A CA 1
ATOM 2774 C C . LYS A 1 332 ? -13.519 -3.965 11.886 1.00 97.75 332 LYS A C 1
ATOM 2776 O O . LYS A 1 332 ? -14.504 -4.566 12.312 1.00 97.75 332 LYS A O 1
ATOM 2781 N N . LEU A 1 333 ? -13.415 -2.641 11.855 1.00 97.56 333 LEU A N 1
ATOM 2782 C CA . LEU A 1 333 ? -14.464 -1.694 12.211 1.00 97.56 333 LEU A CA 1
ATOM 2783 C C . LEU A 1 333 ? -14.944 -1.041 10.916 1.00 97.56 333 LEU A C 1
ATOM 2785 O O . LEU A 1 333 ? -14.218 -0.239 10.331 1.00 97.56 333 LEU A O 1
ATOM 2789 N N . THR A 1 334 ? -16.147 -1.399 10.475 1.00 97.50 334 THR A N 1
ATOM 2790 C CA . THR A 1 334 ? -16.711 -0.971 9.185 1.00 97.50 334 THR A CA 1
ATOM 2791 C C . THR A 1 334 ? -17.853 0.015 9.408 1.00 97.50 334 THR A C 1
ATOM 2793 O O . THR A 1 334 ? -18.782 -0.286 10.165 1.00 97.50 334 THR A O 1
ATOM 2796 N N . SER A 1 335 ? -17.822 1.162 8.730 1.00 97.19 335 SER A N 1
ATOM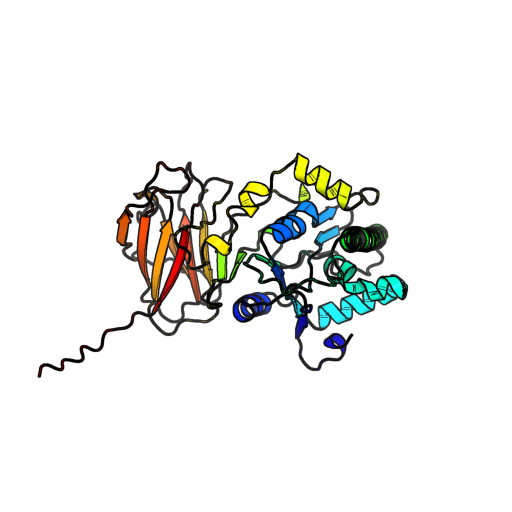 2797 C CA . SER A 1 335 ? -18.912 2.141 8.757 1.00 97.19 335 SER A CA 1
ATOM 2798 C C . SER A 1 335 ? -20.137 1.613 8.007 1.00 97.19 335 SER A C 1
ATOM 2800 O O . SER A 1 335 ? -20.027 1.121 6.884 1.00 97.19 335 SER A O 1
ATOM 2802 N N . THR A 1 336 ? -21.332 1.729 8.586 1.00 96.50 336 THR A N 1
ATOM 2803 C CA . THR A 1 336 ? -22.582 1.295 7.926 1.00 96.50 336 THR A CA 1
ATOM 2804 C C . THR A 1 336 ? -23.259 2.401 7.119 1.00 96.50 336 THR A C 1
ATOM 2806 O O . THR A 1 336 ? -24.227 2.129 6.401 1.00 96.50 336 THR A O 1
ATOM 2809 N N . ARG A 1 337 ? -22.748 3.634 7.213 1.00 95.31 337 ARG A N 1
ATOM 2810 C CA . ARG A 1 337 ? -23.247 4.818 6.506 1.00 95.31 337 ARG A CA 1
ATOM 2811 C C . ARG A 1 337 ? -22.116 5.756 6.087 1.00 95.31 337 ARG A C 1
ATOM 2813 O O . ARG A 1 337 ? -20.962 5.562 6.462 1.00 95.31 337 ARG A O 1
ATOM 2820 N N . GLU A 1 338 ? -22.471 6.765 5.308 1.00 95.94 338 GLU A N 1
ATOM 2821 C CA . GLU A 1 338 ? -21.586 7.873 4.958 1.00 95.94 338 GLU A CA 1
ATOM 2822 C C . GLU A 1 338 ? -21.597 8.954 6.047 1.00 95.94 338 GLU A C 1
ATOM 2824 O O . GLU A 1 338 ? -22.593 9.134 6.754 1.00 95.94 338 GLU A O 1
ATOM 2829 N N . TRP A 1 339 ? -20.473 9.651 6.179 1.00 95.31 339 TRP A N 1
ATOM 2830 C CA . TRP A 1 339 ? -20.236 10.723 7.135 1.00 95.31 339 TRP A CA 1
ATOM 2831 C C . TRP A 1 339 ? -19.673 11.950 6.434 1.00 95.31 339 TRP A C 1
ATOM 2833 O O . TRP A 1 339 ? -19.039 11.847 5.392 1.00 95.31 339 TRP A O 1
ATOM 2843 N N . GLU A 1 340 ? -19.854 13.115 7.048 1.00 93.81 340 GLU A N 1
ATOM 2844 C CA . GLU A 1 340 ? -19.345 14.392 6.528 1.00 93.81 340 GLU A CA 1
ATOM 2845 C C . GLU A 1 340 ? -17.911 14.702 6.993 1.00 93.81 340 GLU A C 1
ATOM 2847 O O . GLU A 1 340 ? -17.365 15.755 6.674 1.00 93.81 340 GLU A O 1
ATOM 2852 N N . PHE A 1 341 ? -17.288 13.793 7.747 1.00 92.62 341 PHE A N 1
ATOM 2853 C CA . PHE A 1 341 ? -15.934 13.944 8.274 1.00 92.62 341 PHE A CA 1
ATOM 2854 C C . PHE A 1 341 ? -15.020 12.782 7.844 1.00 92.62 341 PHE A C 1
ATOM 2856 O O . PHE A 1 341 ? -15.500 11.667 7.605 1.00 92.62 341 PHE A O 1
ATOM 2863 N N . PRO A 1 342 ? -13.703 13.027 7.708 1.00 95.12 342 PRO A N 1
ATOM 2864 C CA . PRO A 1 342 ? -12.713 11.990 7.430 1.00 95.12 342 PRO A CA 1
ATOM 2865 C C . PRO A 1 342 ? -12.373 11.164 8.676 1.00 95.12 342 PRO A C 1
ATOM 2867 O O . PRO A 1 342 ? -12.704 11.529 9.802 1.00 95.12 342 PRO A O 1
ATOM 2870 N N . TYR A 1 343 ? -11.633 10.071 8.496 1.00 96.38 343 TYR A N 1
ATOM 2871 C CA . TYR A 1 343 ? -10.964 9.425 9.617 1.00 96.38 343 TYR A CA 1
ATOM 2872 C C . TYR A 1 343 ? -9.901 10.356 10.207 1.00 96.38 343 TYR A C 1
ATOM 2874 O O . TYR A 1 343 ? -9.053 10.854 9.473 1.00 96.38 343 TYR A O 1
ATOM 2882 N N . GLY A 1 344 ? -9.911 10.535 11.530 1.00 96.06 344 GLY A N 1
ATOM 2883 C CA . GLY A 1 344 ? -8.768 11.011 12.309 1.00 96.06 344 GLY A CA 1
ATOM 2884 C C . GLY A 1 344 ? -8.446 10.011 13.414 1.00 96.06 344 GLY A C 1
ATOM 2885 O O . GLY A 1 344 ? -9.144 9.991 14.427 1.00 96.06 344 GLY A O 1
ATOM 2886 N N . ILE A 1 345 ? -7.444 9.158 13.201 1.00 97.19 345 ILE A N 1
ATOM 2887 C CA . ILE A 1 345 ? -7.060 8.078 14.121 1.00 97.19 345 ILE A CA 1
ATOM 2888 C C . ILE A 1 345 ? -5.718 8.426 14.758 1.00 97.19 345 ILE A C 1
ATOM 2890 O O . ILE A 1 345 ? -4.730 8.556 14.045 1.00 97.19 345 ILE A O 1
ATOM 2894 N N . TYR A 1 346 ? -5.707 8.585 16.078 1.00 96.94 346 TYR A N 1
ATOM 2895 C CA . TYR A 1 346 ? -4.515 8.898 16.875 1.00 96.94 346 TYR A CA 1
ATOM 2896 C C . TYR A 1 346 ? -3.833 7.647 17.415 1.00 96.94 346 TYR A C 1
ATOM 2898 O O . TYR A 1 346 ? -2.627 7.625 17.581 1.00 96.94 346 TYR A O 1
ATOM 2906 N N . ASP A 1 347 ? -4.615 6.617 17.727 1.00 96.88 347 ASP A N 1
ATOM 2907 C CA . ASP A 1 347 ? -4.080 5.316 18.111 1.00 96.88 347 ASP A CA 1
ATOM 2908 C C . ASP A 1 347 ? -5.133 4.241 17.858 1.00 96.88 347 ASP A C 1
ATOM 2910 O O . ASP A 1 347 ? -6.318 4.450 18.134 1.00 96.88 347 ASP A O 1
ATOM 2914 N N . PHE A 1 348 ? -4.706 3.087 17.362 1.00 97.94 348 PHE A N 1
ATOM 2915 C CA . PHE A 1 348 ? -5.486 1.865 17.304 1.00 97.94 348 PHE A CA 1
ATOM 2916 C C . PHE A 1 348 ? -4.622 0.699 17.783 1.00 97.94 348 PHE A C 1
ATOM 2918 O O . PHE A 1 348 ? -3.875 0.078 17.028 1.00 97.94 348 PHE A O 1
ATOM 2925 N N . SER A 1 349 ? -4.769 0.373 19.061 1.00 97.25 349 SER A N 1
ATOM 2926 C CA . SER A 1 349 ? -3.941 -0.602 19.756 1.00 97.25 349 SER A CA 1
ATOM 2927 C C . SER A 1 349 ? -4.771 -1.716 20.392 1.00 97.25 349 SER A C 1
ATOM 2929 O O . SER A 1 349 ? -6.007 -1.700 20.433 1.00 97.25 349 SER A O 1
ATOM 2931 N N . PHE A 1 350 ? -4.079 -2.744 20.882 1.00 96.50 350 PHE A N 1
ATOM 2932 C CA . PHE A 1 350 ? -4.700 -3.866 21.570 1.00 96.50 350 PHE A CA 1
ATOM 2933 C C . PHE A 1 350 ? -3.817 -4.389 22.699 1.00 96.50 350 PHE A C 1
ATOM 2935 O O . PHE A 1 350 ? -2.594 -4.247 22.694 1.00 96.50 350 PHE A O 1
ATOM 2942 N N . ARG A 1 351 ? -4.447 -5.050 23.669 1.00 95.06 351 ARG A N 1
ATOM 2943 C CA . ARG A 1 351 ? -3.761 -5.749 24.758 1.00 95.06 351 ARG A CA 1
ATOM 2944 C C . ARG A 1 351 ? -4.499 -7.015 25.157 1.00 95.06 351 ARG A C 1
ATOM 2946 O O . ARG A 1 351 ? -5.724 -7.098 25.059 1.00 95.06 351 ARG A O 1
ATOM 295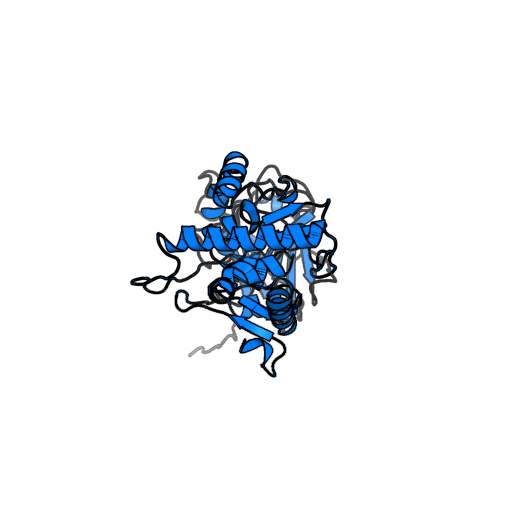3 N N . ALA A 1 352 ? -3.743 -7.986 25.659 1.00 89.44 352 ALA A N 1
ATOM 2954 C CA . ALA A 1 352 ? -4.318 -9.140 26.329 1.00 89.44 352 ALA A CA 1
ATOM 2955 C C . ALA A 1 352 ? -5.051 -8.693 27.597 1.00 89.44 352 ALA A C 1
ATOM 2957 O O . ALA A 1 352 ? -4.607 -7.777 28.300 1.00 89.44 352 ALA A O 1
ATOM 2958 N N . ARG A 1 353 ? -6.149 -9.371 27.924 1.00 76.50 353 ARG A N 1
ATOM 2959 C CA . ARG A 1 353 ? -6.713 -9.276 29.266 1.00 76.50 353 ARG A CA 1
ATOM 2960 C C . ARG A 1 353 ? -5.754 -9.983 30.226 1.00 76.50 353 ARG A C 1
ATOM 2962 O O . ARG A 1 353 ? -5.671 -11.205 30.227 1.00 76.50 353 ARG A O 1
ATOM 2969 N N . ILE A 1 354 ? -5.019 -9.211 31.020 1.00 63.56 354 ILE A N 1
ATOM 2970 C CA . ILE A 1 354 ? -4.338 -9.751 32.195 1.00 63.56 354 ILE A CA 1
ATOM 2971 C C . ILE A 1 354 ? -5.418 -9.835 33.262 1.00 63.56 354 ILE A C 1
ATOM 2973 O O . ILE A 1 354 ? -5.813 -8.813 33.825 1.00 63.56 354 ILE A O 1
ATOM 2977 N N . ASP A 1 355 ? -5.948 -11.031 33.498 1.00 54.56 355 ASP A N 1
ATOM 2978 C CA . ASP A 1 355 ? -6.664 -11.259 34.743 1.00 54.56 355 ASP A CA 1
ATOM 2979 C C . ASP A 1 355 ? -5.641 -11.025 35.855 1.00 54.56 355 ASP A C 1
ATOM 2981 O O . ASP A 1 355 ? -4.621 -11.714 35.931 1.00 54.56 355 ASP A O 1
ATOM 2985 N N . ARG A 1 356 ? -5.856 -9.982 36.668 1.00 44.28 356 ARG A N 1
ATOM 2986 C CA . ARG A 1 356 ? -5.155 -9.885 37.943 1.00 44.28 356 ARG A CA 1
ATOM 2987 C C . ARG A 1 356 ? -5.484 -11.183 38.668 1.00 44.28 356 ARG A C 1
ATOM 2989 O O . ARG A 1 356 ? -6.628 -11.393 39.057 1.00 44.28 356 ARG A O 1
ATOM 2996 N N . LEU A 1 357 ? -4.492 -12.057 38.813 1.00 38.78 357 LEU A N 1
ATOM 2997 C CA . LEU A 1 357 ? -4.458 -12.921 39.975 1.00 38.78 357 LEU A CA 1
ATOM 2998 C C . LEU A 1 357 ? -4.501 -11.949 41.147 1.00 38.78 357 LEU A C 1
ATOM 3000 O O . LEU A 1 357 ? -3.551 -11.192 41.348 1.00 38.78 357 LEU A O 1
ATOM 3004 N N . ASP A 1 358 ? -5.637 -11.902 41.835 1.00 40.75 358 ASP A N 1
ATOM 3005 C CA . ASP A 1 358 ? -5.699 -11.401 43.194 1.00 40.75 358 ASP A CA 1
ATOM 3006 C C . ASP A 1 358 ? -4.674 -12.217 43.984 1.00 40.75 358 ASP A C 1
ATOM 3008 O O . ASP A 1 358 ? -4.963 -13.286 44.519 1.00 40.75 358 ASP A O 1
ATOM 3012 N N . SER A 1 359 ? -3.430 -11.742 44.023 1.00 39.16 359 SER A N 1
ATOM 3013 C CA . SER A 1 359 ? -2.538 -12.045 45.122 1.00 39.16 359 SER A CA 1
ATOM 3014 C C . SER A 1 359 ? -3.112 -11.288 46.311 1.00 39.16 359 SER A C 1
ATOM 3016 O O . SER A 1 359 ? -2.671 -10.186 46.638 1.00 39.16 359 SER A O 1
ATOM 3018 N N . GLY A 1 360 ? -4.155 -11.875 46.899 1.00 44.38 360 GLY A N 1
ATOM 3019 C CA . GLY A 1 360 ? -4.440 -11.710 48.306 1.00 44.38 360 GLY A CA 1
ATOM 3020 C C . GLY A 1 360 ? -3.182 -12.124 49.052 1.00 44.38 360 GLY A C 1
ATOM 3021 O O . GLY A 1 360 ? -2.913 -13.307 49.236 1.00 44.38 360 GLY A O 1
ATOM 3022 N N . ILE A 1 361 ? -2.374 -11.130 49.378 1.00 35.75 361 ILE A N 1
ATOM 3023 C CA . ILE A 1 361 ? -1.485 -11.167 50.522 1.00 35.75 361 ILE A CA 1
ATOM 3024 C C . ILE A 1 361 ? -1.945 -9.972 51.348 1.00 35.75 361 ILE A C 1
ATOM 3026 O O . ILE A 1 361 ? -1.431 -8.864 51.216 1.00 35.75 361 ILE A O 1
ATOM 3030 N N . ASP A 1 362 ? -3.029 -10.208 52.084 1.00 38.50 362 ASP A N 1
ATOM 3031 C CA . ASP A 1 362 ? -3.143 -9.645 53.419 1.00 38.50 362 ASP A CA 1
ATOM 3032 C C . ASP A 1 362 ? -2.056 -10.338 54.251 1.00 38.50 362 ASP A C 1
ATOM 3034 O O . ASP A 1 362 ? -2.096 -11.559 54.411 1.00 38.50 362 ASP A O 1
ATOM 3038 N N . ASP A 1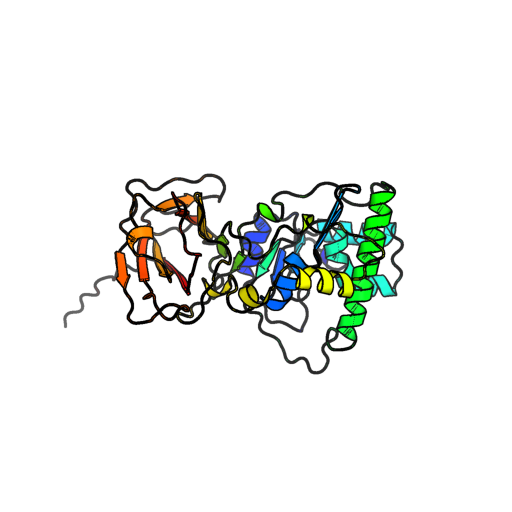 363 ? -1.047 -9.567 54.649 1.00 36.66 363 ASP A N 1
ATOM 3039 C CA . ASP A 1 363 ? -0.438 -9.573 55.988 1.00 36.66 363 ASP A CA 1
ATOM 3040 C C . ASP A 1 363 ? 0.455 -8.333 56.158 1.00 36.66 363 ASP A C 1
ATOM 3042 O O . ASP A 1 363 ? 1.391 -8.136 55.341 1.00 36.66 363 ASP A O 1
#

Secondary structure (DSSP, 8-state):
-HHHH-SSSEEEE--TTEE---HHHHHHHHTTSTTS-EEEE-HHHHHIIIIITEEEETTTTEEEE---STT-EEEEHHHHHHHHHHHHHTT--HHHHHTTHHHHTGGGTS--EEEE---EEPP-TT-TTSTHHHHHHHHHHHHHHHHHHHHHHTT-S-S--SPPSSPGGG--EEEE-TTSS-EEEES--SS--GGGSB--TTS-HHHHHHHHHHH--THHHHHS-GGGGSSS-TT--EEEEEEPPTT-EEEEE-SS--SS-EEEEEEESS-GGGGSTTTEEEEEESSSSS-EE-SSPPPPEEEEEEEEPTTSSSEEEEEEEEE--SS--EEEEEESS--SSEEEEEEEEEEE-----------

Organism: NCBI:txid1348616

Sequence (363 aa):
MACAMATTPYCYFQDDDWIIRHMRSMYANFLRFPNLIHTDTNADVYSLTNWKWCFFDDFVDLHACFSWVGTGAFASRDNVVRFLKMASITEMDPTEFAYGDMYFTTFMNQVPYQLENELMELPQENAFSAGEGRIRNKIYMHKALVRLYDHLSRKTGAFETKEISPSIYQRDVRSPCANDRCLFLTNKHSFPDVRAFRYRPYINISESERVHESYYDTRHFIRHPYSHAVDDKDWTAWKSQEVIRKDDYISLDLLFPMPFPLIFTLIVDHHRDYFSSLNMKIQISYNGIDWIQLSPLPKIEVRQLPRTGLDGRTHLLLCTFQIRETGIRFVKLTSTREWEFPYGIYDFSFRARIDRLDSGIDD

pLDDT: mean 92.17, std 10.36, range [35.75, 98.75]